Protein AF-A0A8H8MAT8-F1 (afdb_monomer)

Radius of gyration: 23.27 Å; Cα contacts (8 Å, |Δi|>4): 269; chains: 1; bounding box: 54×32×98 Å

Secondary structure (DSSP, 8-state):
----HHHHTT--HHHHHHHHHHHHHHHHHHHHHTT--HHHHHHHHHHHHHHTTTS-TTTS-TTS-----TT--HHHHHTSHHHHHHHHHHHHHHHHHHHHHTT------HHHHHHHHS-TTTTTS---HHHHTTT--TT--HHHHHHHHHHHHHHHHHHTTSGGGGTS-HHHHHHHHHHHHHHT-HHHHHHS-GGGSSSTTTTTS---GGGSHHHHTTT--GGGHHHHHHHHHHHHHHHHHS-GGGS---SS-GGGPPPP------PPP------------

Structure (mmCIF, N/CA/C/O backbone):
data_AF-A0A8H8MAT8-F1
#
_entry.id   AF-A0A8H8MAT8-F1
#
loop_
_atom_site.group_PDB
_atom_site.id
_atom_site.type_symbol
_atom_site.label_atom_id
_atom_site.label_alt_id
_atom_site.label_comp_id
_atom_site.label_asym_id
_atom_site.label_entity_id
_atom_site.label_seq_id
_atom_site.pdbx_PDB_ins_code
_atom_site.Cartn_x
_atom_site.Cartn_y
_atom_site.Cartn_z
_atom_site.occupancy
_atom_site.B_iso_or_equiv
_atom_site.auth_seq_id
_atom_site.auth_comp_id
_atom_site.auth_asym_id
_atom_site.auth_atom_id
_atom_site.pdbx_PDB_model_num
ATOM 1 N N . MET A 1 1 ? -15.505 5.845 -4.074 1.00 54.50 1 MET A N 1
ATOM 2 C CA . MET A 1 1 ? -15.725 5.678 -2.617 1.00 54.50 1 MET A CA 1
ATOM 3 C C . MET A 1 1 ? -16.891 6.547 -2.127 1.00 54.50 1 MET A C 1
ATOM 5 O O . MET A 1 1 ? -16.669 7.476 -1.370 1.00 54.50 1 MET A O 1
ATOM 9 N N . LEU A 1 2 ? -18.137 6.319 -2.560 1.00 56.03 2 LEU A N 1
ATOM 10 C CA . LEU A 1 2 ? -19.213 7.294 -2.281 1.00 56.03 2 LEU A CA 1
ATOM 11 C C . LEU A 1 2 ? -20.056 7.022 -1.020 1.00 56.03 2 LEU A C 1
ATOM 13 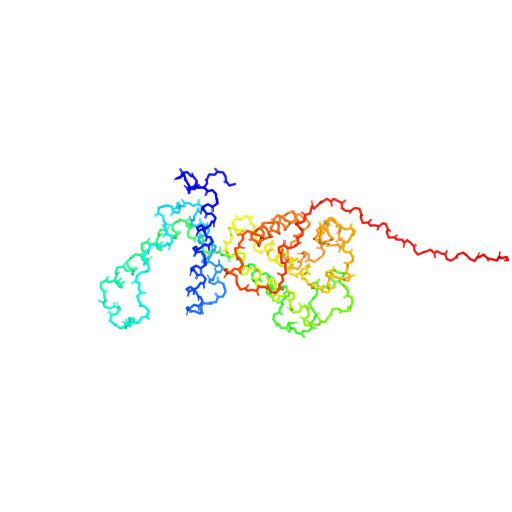O O . LEU A 1 2 ? -20.931 7.829 -0.729 1.00 56.03 2 LEU A O 1
ATOM 17 N N . LYS A 1 3 ? -19.819 5.938 -0.261 1.00 81.94 3 LYS A N 1
ATOM 18 C CA . LYS A 1 3 ? -20.567 5.625 0.980 1.00 81.94 3 LYS A CA 1
ATOM 19 C C . LYS A 1 3 ? -19.753 4.799 1.991 1.00 81.94 3 LYS A C 1
ATOM 21 O O . LYS A 1 3 ? -20.120 3.668 2.292 1.00 81.94 3 LYS A O 1
ATOM 26 N N . THR A 1 4 ? -18.630 5.316 2.489 1.00 90.88 4 THR A N 1
ATOM 27 C CA . THR A 1 4 ? -17.988 4.711 3.674 1.00 90.88 4 THR A CA 1
ATOM 28 C C . THR A 1 4 ? -18.894 4.893 4.905 1.00 90.88 4 THR A C 1
ATOM 30 O O . THR A 1 4 ? -19.687 5.841 4.936 1.00 90.88 4 THR A O 1
ATOM 33 N N . PRO A 1 5 ? -18.797 4.040 5.941 1.00 93.69 5 PRO A N 1
ATOM 34 C CA . PRO A 1 5 ? -19.532 4.238 7.196 1.00 93.69 5 PRO A CA 1
ATOM 35 C C . PRO A 1 5 ? -19.276 5.621 7.817 1.00 93.69 5 PRO A C 1
ATOM 37 O O . PRO A 1 5 ? -20.204 6.291 8.268 1.00 93.69 5 PRO A O 1
ATOM 40 N N . SER A 1 6 ? -18.031 6.102 7.748 1.00 92.69 6 SER A N 1
ATOM 41 C CA . SER A 1 6 ? -17.657 7.457 8.170 1.00 92.69 6 SER A CA 1
ATOM 42 C C . SER A 1 6 ? -18.407 8.539 7.385 1.00 92.69 6 SER A C 1
ATOM 44 O O . SER A 1 6 ? -18.937 9.470 7.995 1.00 92.69 6 SER A O 1
ATOM 46 N N . ALA A 1 7 ? -18.525 8.406 6.058 1.00 92.19 7 ALA A N 1
ATOM 47 C CA . ALA A 1 7 ? -19.292 9.338 5.230 1.00 92.19 7 ALA A CA 1
ATOM 48 C C . ALA A 1 7 ? -20.793 9.324 5.564 1.00 92.19 7 ALA A C 1
ATOM 50 O O . ALA A 1 7 ? -21.418 10.383 5.622 1.00 92.19 7 ALA A O 1
ATOM 51 N N . VAL A 1 8 ? -21.370 8.151 5.857 1.00 92.44 8 VAL A N 1
ATOM 52 C CA . VAL A 1 8 ? -22.766 8.033 6.327 1.00 92.44 8 VAL A CA 1
ATOM 53 C C . VAL A 1 8 ? -22.959 8.751 7.666 1.00 92.44 8 VAL A C 1
ATOM 55 O O . VAL A 1 8 ? -23.989 9.385 7.880 1.00 92.44 8 VAL A O 1
ATOM 58 N N . HIS A 1 9 ? -21.947 8.738 8.537 1.00 90.69 9 HIS A N 1
ATOM 59 C CA . HIS A 1 9 ? -21.942 9.500 9.792 1.00 90.69 9 HIS A CA 1
ATOM 60 C C . HIS A 1 9 ? -21.567 10.983 9.600 1.00 90.69 9 HIS A C 1
ATOM 62 O O . HIS A 1 9 ? -21.301 11.689 10.576 1.00 90.69 9 HIS A O 1
ATOM 68 N N . GLY A 1 10 ? -21.537 11.484 8.361 1.00 90.50 10 GLY A N 1
ATOM 69 C CA . GLY A 1 10 ? -21.262 12.885 8.043 1.00 90.50 10 GLY A CA 1
ATOM 70 C C . GLY A 1 10 ? -19.806 13.292 8.273 1.00 90.50 10 GLY A C 1
ATOM 71 O O . GLY A 1 10 ? -19.559 14.392 8.759 1.00 90.50 10 GLY A O 1
ATOM 72 N N . CYS A 1 11 ? -18.851 12.389 8.045 1.00 89.81 11 CYS A N 1
ATOM 73 C CA . CYS A 1 11 ? -17.429 12.721 7.929 1.00 89.81 11 CYS A CA 1
ATOM 74 C C . CYS A 1 11 ? -17.106 13.053 6.467 1.00 89.81 11 CYS A C 1
ATOM 76 O O . CYS A 1 11 ? -17.554 12.340 5.563 1.00 89.81 11 CYS A O 1
ATOM 78 N N . SER A 1 12 ? -16.349 14.120 6.219 1.00 92.00 12 SER A N 1
ATOM 79 C CA . SER A 1 12 ? -15.880 14.412 4.864 1.00 92.00 12 SER A CA 1
ATOM 80 C C . SER A 1 12 ? -14.818 13.394 4.425 1.00 92.00 12 SER A C 1
ATOM 82 O O . SER A 1 12 ? -14.159 12.756 5.247 1.00 92.00 12 SER A O 1
ATOM 84 N N . MET A 1 13 ? -14.623 13.246 3.113 1.00 87.44 13 MET A N 1
ATOM 85 C CA . MET A 1 13 ? -13.579 12.362 2.582 1.00 87.44 13 MET A CA 1
ATOM 86 C C . MET A 1 13 ? -12.182 12.782 3.061 1.00 87.44 13 MET A C 1
ATOM 88 O O . MET A 1 13 ? -11.365 11.933 3.401 1.00 87.44 13 MET A O 1
ATOM 92 N N . GLU A 1 14 ? -11.910 14.085 3.106 1.00 88.50 14 GLU A N 1
ATOM 93 C CA . GLU A 1 14 ? -10.623 14.624 3.547 1.00 88.50 14 GLU A CA 1
ATOM 94 C C . GLU A 1 14 ? -10.377 14.362 5.038 1.00 88.50 14 GLU A C 1
ATOM 96 O O . GLU A 1 14 ? -9.287 13.938 5.424 1.00 88.50 14 GLU A O 1
ATOM 101 N N . GLU A 1 15 ? -11.405 14.534 5.872 1.00 89.69 15 GLU A N 1
ATOM 102 C CA . GLU A 1 15 ? -11.343 14.210 7.299 1.00 89.69 15 GLU A CA 1
ATOM 103 C C . GLU A 1 15 ? -11.073 12.721 7.524 1.00 89.69 15 GLU A C 1
ATOM 105 O O . GLU A 1 15 ? -10.211 12.367 8.332 1.00 89.69 15 GLU A O 1
ATOM 110 N N . GLU A 1 16 ? -11.775 11.848 6.794 1.00 91.31 16 GLU A N 1
ATOM 111 C CA . GLU A 1 16 ? -11.594 10.403 6.900 1.00 91.31 16 GLU A CA 1
ATOM 112 C C . GLU A 1 16 ? -10.173 9.992 6.492 1.00 91.31 16 GLU A C 1
ATOM 114 O O . GLU A 1 16 ? -9.512 9.243 7.215 1.00 91.31 16 GLU A O 1
ATOM 119 N N . LEU A 1 17 ? -9.672 10.509 5.366 1.00 89.94 17 LEU A N 1
ATOM 120 C CA . LEU A 1 17 ? -8.311 10.239 4.898 1.00 89.94 17 LEU A CA 1
ATOM 121 C C . LEU A 1 17 ? -7.256 10.766 5.879 1.00 89.94 17 LEU A C 1
ATOM 123 O O . LEU A 1 17 ? -6.321 10.037 6.213 1.00 89.94 17 LEU A O 1
ATOM 127 N N . SER A 1 18 ? -7.431 11.984 6.400 1.00 89.19 18 SER A N 1
ATOM 128 C CA . SER A 1 18 ? -6.519 12.569 7.391 1.00 89.19 18 SER A CA 1
ATOM 129 C C . SER A 1 18 ? -6.493 11.756 8.688 1.00 89.19 18 SER A C 1
ATOM 131 O O . SER A 1 18 ? -5.426 11.506 9.254 1.00 89.19 18 SER A O 1
ATOM 133 N N . ALA A 1 19 ? -7.657 11.307 9.164 1.00 90.69 19 ALA A N 1
ATOM 134 C CA . ALA A 1 19 ? -7.755 10.467 10.351 1.00 90.69 19 ALA A CA 1
ATOM 135 C C . ALA A 1 19 ? -7.106 9.094 10.131 1.00 90.69 19 ALA A C 1
ATOM 137 O O . ALA A 1 19 ? -6.382 8.622 11.010 1.00 90.69 19 ALA A O 1
ATOM 138 N N . ARG A 1 20 ? -7.289 8.486 8.950 1.00 92.88 20 ARG A N 1
ATOM 139 C CA . ARG A 1 20 ? -6.626 7.222 8.608 1.00 92.88 20 ARG A CA 1
ATOM 140 C C . ARG A 1 20 ? -5.109 7.365 8.598 1.00 92.88 20 ARG A C 1
ATOM 142 O O . ARG A 1 20 ? -4.428 6.579 9.249 1.00 92.88 20 ARG A O 1
ATOM 149 N N . GLN A 1 21 ? -4.592 8.395 7.932 1.00 90.69 21 GLN A N 1
ATOM 150 C CA . GLN A 1 21 ? -3.158 8.680 7.885 1.00 90.69 21 GLN A CA 1
ATOM 151 C C . GLN A 1 21 ? -2.566 8.828 9.293 1.00 90.69 21 GLN A C 1
ATOM 153 O O . GLN A 1 21 ? -1.583 8.164 9.619 1.00 90.69 21 GLN A O 1
ATOM 158 N N . LYS A 1 22 ? -3.188 9.646 10.150 1.00 88.69 22 LYS A N 1
ATOM 159 C CA . LYS A 1 22 ? -2.729 9.873 11.532 1.00 88.69 22 LYS A CA 1
ATOM 160 C C . LYS A 1 22 ? -2.828 8.619 12.406 1.00 88.69 22 LYS A C 1
ATOM 162 O O . LYS A 1 22 ? -1.989 8.418 13.282 1.00 88.69 22 LYS A O 1
ATOM 167 N N . GLY A 1 23 ? -3.849 7.790 12.194 1.00 91.12 23 GLY A N 1
ATOM 168 C CA . GLY A 1 23 ? -3.994 6.513 12.891 1.00 91.12 23 GLY A CA 1
ATOM 169 C C . GLY A 1 23 ? -2.902 5.520 12.510 1.00 91.12 23 GLY A C 1
ATOM 170 O O . GLY A 1 23 ? -2.282 4.926 13.391 1.00 91.12 23 GLY A O 1
ATOM 171 N N . ILE A 1 24 ? -2.590 5.420 11.217 1.00 93.19 24 ILE A N 1
ATOM 172 C CA . ILE A 1 24 ? -1.449 4.633 10.749 1.00 93.19 24 ILE A CA 1
ATOM 173 C C . ILE A 1 24 ? -0.142 5.190 11.305 1.00 93.19 24 ILE A C 1
ATOM 175 O O . ILE A 1 24 ? 0.661 4.420 11.808 1.00 93.19 24 ILE A O 1
ATOM 179 N N . GLU A 1 25 ? 0.087 6.502 11.285 1.00 89.38 25 GLU A N 1
ATOM 180 C CA . GLU A 1 25 ? 1.332 7.082 11.801 1.00 89.38 25 GLU A CA 1
ATOM 181 C C . GLU A 1 25 ? 1.581 6.727 13.277 1.00 89.38 25 GLU A C 1
ATOM 183 O O . GLU A 1 25 ? 2.694 6.346 13.651 1.00 89.38 25 GLU A O 1
ATOM 188 N N . LEU A 1 26 ? 0.530 6.779 14.103 1.00 89.00 26 LEU A N 1
ATOM 189 C CA . LEU A 1 26 ? 0.583 6.299 15.482 1.00 89.00 26 LEU A CA 1
ATOM 190 C C . LEU A 1 26 ? 0.964 4.813 15.537 1.00 89.00 26 LEU A C 1
ATOM 192 O O . LEU A 1 26 ? 1.843 4.436 16.313 1.00 89.00 26 LEU A O 1
ATOM 196 N N . LEU A 1 27 ? 0.343 3.987 14.694 1.00 90.50 27 LEU A N 1
ATOM 197 C CA . LEU A 1 27 ? 0.615 2.554 14.609 1.00 90.50 27 LEU A CA 1
ATOM 198 C C . LEU A 1 27 ? 2.078 2.279 14.240 1.00 90.50 27 LEU A C 1
ATOM 200 O O . LEU A 1 27 ? 2.743 1.512 14.935 1.00 90.50 27 LEU A O 1
ATOM 204 N N . LEU A 1 28 ? 2.602 2.929 13.196 1.00 89.06 28 LEU A N 1
ATOM 205 C CA . LEU A 1 28 ? 3.992 2.760 12.761 1.00 89.06 28 LEU A CA 1
ATOM 206 C C . LEU A 1 28 ? 4.970 3.212 13.862 1.00 89.06 28 LEU A C 1
ATOM 208 O O . LEU A 1 28 ? 5.988 2.558 14.087 1.00 89.06 28 LEU A O 1
ATOM 212 N N . ARG A 1 29 ? 4.652 4.290 14.594 1.00 88.56 29 ARG A N 1
ATOM 213 C CA . ARG A 1 29 ? 5.467 4.776 15.720 1.00 88.56 29 ARG A CA 1
ATOM 214 C C . ARG A 1 29 ? 5.539 3.754 16.855 1.00 88.56 29 ARG A C 1
ATOM 216 O O . ARG A 1 29 ? 6.635 3.454 17.326 1.00 88.56 29 ARG A O 1
ATOM 223 N N . VAL A 1 30 ? 4.395 3.204 17.265 1.00 88.62 30 VAL A N 1
ATOM 224 C CA . VAL A 1 30 ? 4.322 2.173 18.315 1.00 88.62 30 VAL A CA 1
ATOM 225 C C . VAL A 1 30 ? 5.031 0.895 17.863 1.00 88.62 30 VAL A C 1
ATOM 227 O O . VAL A 1 30 ? 5.861 0.361 18.594 1.00 88.62 30 VAL A O 1
ATOM 230 N N . ALA A 1 31 ? 4.780 0.437 16.636 1.00 89.12 31 ALA A N 1
ATOM 231 C CA . ALA A 1 31 ? 5.442 -0.738 16.075 1.00 89.12 31 ALA A CA 1
ATOM 232 C C . ALA A 1 31 ? 6.972 -0.569 16.007 1.00 89.12 31 ALA A C 1
ATOM 234 O O . ALA A 1 31 ? 7.708 -1.514 16.297 1.00 89.12 31 ALA A O 1
ATOM 235 N N . GLY A 1 32 ? 7.459 0.639 15.699 1.00 88.88 32 GLY A N 1
ATOM 236 C CA . GLY A 1 32 ? 8.881 0.982 15.742 1.00 88.88 32 GLY A CA 1
ATOM 237 C C . GLY A 1 32 ? 9.475 0.936 17.154 1.00 88.88 32 GLY A C 1
ATOM 238 O O . GLY A 1 32 ? 10.549 0.366 17.344 1.00 88.88 32 GLY A O 1
ATOM 239 N N . GLN A 1 33 ? 8.764 1.459 18.160 1.00 90.19 33 GLN A N 1
ATOM 240 C CA . GLN A 1 33 ? 9.177 1.370 19.571 1.00 90.19 33 GLN A CA 1
ATOM 241 C C . GLN A 1 33 ? 9.249 -0.081 20.062 1.00 90.19 33 GLN A C 1
ATOM 243 O O . GLN A 1 33 ? 10.176 -0.446 20.784 1.00 90.19 33 GLN A O 1
ATOM 248 N N . LEU A 1 34 ? 8.308 -0.914 19.615 1.00 92.00 34 LEU A N 1
ATOM 249 C CA . LEU A 1 34 ? 8.264 -2.349 19.898 1.00 92.00 34 LEU A CA 1
ATOM 250 C C . LEU A 1 34 ? 9.223 -3.176 19.025 1.00 92.00 34 LEU A C 1
ATOM 252 O O . LEU A 1 34 ? 9.339 -4.381 19.232 1.00 92.00 34 LEU A O 1
ATOM 256 N N . ARG A 1 35 ? 9.921 -2.545 18.068 1.00 93.50 35 ARG A N 1
ATOM 257 C CA . ARG A 1 35 ? 10.853 -3.189 17.124 1.00 93.50 35 ARG A CA 1
ATOM 258 C C . ARG A 1 35 ? 10.224 -4.360 16.365 1.00 93.50 35 ARG A C 1
ATOM 260 O O . ARG A 1 35 ? 10.851 -5.403 16.180 1.00 93.50 35 ARG A O 1
ATOM 267 N N . LEU A 1 36 ? 8.976 -4.190 15.938 1.00 94.62 36 LEU A N 1
ATOM 268 C CA . LEU A 1 36 ? 8.283 -5.208 15.158 1.00 94.62 36 LEU A CA 1
ATOM 269 C C . LEU A 1 36 ? 8.918 -5.366 13.759 1.00 94.62 36 LEU A C 1
ATOM 271 O O . LEU A 1 36 ? 9.589 -4.457 13.266 1.00 94.62 36 LEU A O 1
ATOM 275 N N . PRO A 1 37 ? 8.729 -6.517 13.097 1.00 95.31 37 PRO A N 1
ATOM 276 C CA . PRO A 1 37 ? 9.149 -6.713 11.709 1.00 95.31 37 PRO A CA 1
ATOM 277 C C . PRO A 1 37 ? 8.186 -6.046 10.709 1.00 95.31 37 PRO A C 1
ATOM 279 O O . PRO A 1 37 ? 7.001 -5.893 10.991 1.00 95.31 37 PRO A O 1
ATOM 282 N N . VAL A 1 38 ? 8.665 -5.690 9.507 1.00 93.62 38 VAL A N 1
ATOM 283 C CA . VAL A 1 38 ? 7.904 -4.935 8.476 1.00 93.62 38 VAL A CA 1
ATOM 284 C C . VAL A 1 38 ? 6.574 -5.592 8.088 1.00 93.62 38 VAL A C 1
ATOM 286 O O . VAL A 1 38 ? 5.586 -4.894 7.868 1.00 93.62 38 VAL A O 1
ATOM 289 N N . ASN A 1 39 ? 6.503 -6.924 8.044 1.00 94.81 39 ASN A N 1
ATOM 290 C CA . ASN A 1 39 ? 5.252 -7.641 7.778 1.00 94.81 39 ASN A CA 1
ATOM 291 C C . ASN A 1 39 ? 4.157 -7.323 8.814 1.00 94.81 39 ASN A C 1
ATOM 293 O O . ASN A 1 39 ? 2.992 -7.238 8.437 1.00 94.81 39 ASN A O 1
ATOM 297 N N . ALA A 1 40 ? 4.514 -7.067 10.076 1.00 95.88 40 ALA A N 1
ATOM 298 C CA . ALA A 1 40 ? 3.562 -6.637 11.095 1.00 95.88 40 ALA A CA 1
ATOM 299 C C . ALA A 1 40 ? 3.020 -5.224 10.817 1.00 95.88 40 ALA A C 1
ATOM 301 O O . ALA A 1 40 ? 1.826 -4.995 10.986 1.00 95.88 40 ALA A O 1
ATOM 302 N N . PHE A 1 41 ? 3.856 -4.297 10.325 1.00 96.19 41 PHE A N 1
ATOM 303 C CA . PHE A 1 41 ? 3.414 -2.949 9.925 1.00 96.19 41 PHE A CA 1
ATOM 304 C C . PHE A 1 41 ? 2.408 -3.035 8.775 1.00 96.19 41 PHE A C 1
ATOM 306 O O . PHE A 1 41 ? 1.360 -2.395 8.819 1.00 96.19 41 PHE A O 1
ATOM 313 N N . VAL A 1 42 ? 2.715 -3.853 7.764 1.00 96.62 42 VAL A N 1
ATOM 314 C CA . VAL A 1 42 ? 1.848 -4.063 6.596 1.00 96.62 42 VAL A CA 1
ATOM 315 C C . VAL A 1 42 ? 0.516 -4.685 7.006 1.00 96.62 42 VAL A C 1
ATOM 317 O O . VAL A 1 42 ? -0.535 -4.188 6.597 1.00 96.62 42 VAL A O 1
ATOM 320 N N . ALA A 1 43 ? 0.548 -5.738 7.828 1.00 96.88 43 ALA A N 1
ATOM 321 C CA . ALA A 1 43 ? -0.657 -6.412 8.294 1.00 96.88 43 ALA A CA 1
ATOM 322 C C . ALA A 1 43 ? -1.542 -5.454 9.096 1.00 96.88 43 ALA A C 1
ATOM 324 O O . ALA A 1 43 ? -2.713 -5.264 8.775 1.00 96.88 43 ALA A O 1
ATOM 325 N N . ALA A 1 44 ? -0.954 -4.767 10.074 1.00 96.50 44 ALA A N 1
ATOM 326 C CA . ALA A 1 44 ? -1.670 -3.841 10.933 1.00 96.50 44 ALA A CA 1
ATOM 327 C C . ALA A 1 44 ? -2.255 -2.648 10.155 1.00 96.50 44 ALA A C 1
ATOM 329 O O . ALA A 1 44 ? -3.409 -2.280 10.376 1.00 96.50 44 ALA A O 1
ATOM 330 N N . ALA A 1 45 ? -1.515 -2.091 9.190 1.00 97.19 45 ALA A N 1
ATOM 331 C CA . ALA A 1 45 ? -2.032 -1.039 8.319 1.00 97.19 45 ALA A CA 1
ATOM 332 C C . ALA A 1 45 ? -3.177 -1.531 7.421 1.00 97.19 45 ALA A C 1
ATOM 334 O O . ALA A 1 45 ? -4.190 -0.848 7.267 1.00 97.19 45 ALA A O 1
ATOM 335 N N . SER A 1 46 ? -3.052 -2.739 6.870 1.00 96.94 46 SER A N 1
ATOM 336 C CA . SER A 1 46 ? -4.097 -3.356 6.048 1.00 96.94 46 SER A CA 1
ATOM 337 C C . SER A 1 46 ? -5.368 -3.606 6.858 1.00 96.94 46 SER A C 1
ATOM 339 O O . SER A 1 46 ? -6.459 -3.250 6.416 1.00 96.94 46 SER A O 1
ATOM 341 N N . TYR A 1 47 ? -5.241 -4.147 8.071 1.00 97.56 47 TYR A N 1
ATOM 342 C CA . TYR A 1 47 ? -6.365 -4.347 8.986 1.00 97.56 47 TYR A CA 1
ATOM 343 C C . TYR A 1 47 ? -7.032 -3.034 9.356 1.00 97.56 47 TYR A C 1
ATOM 345 O O . TYR A 1 47 ? -8.253 -2.937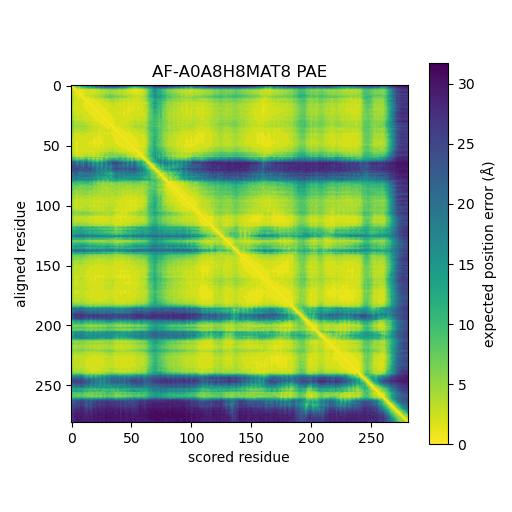 9.292 1.00 97.56 47 TYR A O 1
ATOM 353 N N . PHE A 1 48 ? -6.244 -2.010 9.674 1.00 96.81 48 PHE A N 1
ATOM 354 C CA . PHE A 1 48 ? -6.751 -0.686 10.005 1.00 96.81 48 PHE A CA 1
ATOM 355 C C . PHE A 1 48 ? -7.568 -0.095 8.846 1.00 96.81 48 PHE A C 1
ATOM 357 O O . PHE A 1 48 ? -8.701 0.353 9.038 1.00 96.81 48 PHE A O 1
ATOM 364 N N . HIS A 1 49 ? -7.051 -0.154 7.613 1.00 96.69 49 HIS A N 1
ATOM 365 C CA . HIS A 1 49 ? -7.790 0.348 6.453 1.00 96.69 49 HIS A CA 1
ATOM 366 C C . HIS A 1 49 ? -9.066 -0.452 6.180 1.00 96.69 49 HIS A C 1
ATOM 368 O O . HIS A 1 49 ? -10.106 0.158 5.908 1.00 96.69 49 HIS A O 1
ATOM 374 N N . ARG A 1 50 ? -9.008 -1.785 6.294 1.00 96.25 50 ARG A N 1
ATOM 375 C CA . ARG A 1 50 ? -10.156 -2.693 6.119 1.00 96.25 50 ARG A CA 1
ATOM 376 C C . ARG A 1 50 ? -11.215 -2.496 7.204 1.00 96.25 50 ARG A C 1
ATOM 378 O O . ARG A 1 50 ? -12.404 -2.492 6.895 1.00 96.25 50 ARG A O 1
ATOM 385 N N . PHE A 1 51 ? -10.806 -2.265 8.447 1.00 96.19 51 PHE A N 1
ATOM 386 C CA . PHE A 1 51 ? -11.699 -2.022 9.577 1.00 96.19 51 PHE A CA 1
ATOM 387 C C . PHE A 1 51 ? -12.600 -0.808 9.326 1.00 96.19 51 PHE A C 1
ATOM 389 O O . PHE A 1 51 ? -13.824 -0.903 9.440 1.00 96.19 51 PHE A O 1
ATOM 396 N N . TYR A 1 52 ? -12.023 0.309 8.878 1.00 95.31 52 TYR A N 1
ATOM 397 C CA . TYR A 1 52 ? -12.790 1.522 8.574 1.00 95.31 52 TYR A CA 1
ATOM 398 C C . TYR A 1 52 ? -13.575 1.460 7.255 1.00 95.31 52 TYR A C 1
ATOM 400 O O . TYR A 1 52 ? -14.258 2.415 6.892 1.00 95.31 52 TYR A O 1
ATOM 408 N N . MET A 1 53 ? -13.523 0.343 6.521 1.00 93.94 53 MET A N 1
ATOM 409 C CA . MET A 1 53 ? -14.504 0.080 5.460 1.00 93.94 53 MET A CA 1
ATOM 410 C C . MET A 1 53 ? -15.847 -0.403 6.009 1.00 93.94 53 MET A C 1
ATOM 412 O O . MET A 1 53 ? -16.842 -0.351 5.287 1.00 93.94 53 MET A O 1
ATOM 416 N N . ARG A 1 54 ? -15.892 -0.856 7.268 1.00 93.88 54 ARG A N 1
ATOM 417 C CA . ARG A 1 54 ? -17.107 -1.366 7.924 1.00 93.88 54 ARG A CA 1
ATOM 418 C C . ARG A 1 54 ? -17.507 -0.590 9.172 1.00 93.88 54 ARG A C 1
ATOM 420 O O . ARG A 1 54 ? -18.678 -0.599 9.524 1.00 93.88 54 ARG A O 1
ATOM 427 N N . ASN A 1 55 ? -16.571 0.146 9.760 1.00 93.12 55 ASN A N 1
ATOM 428 C CA . ASN A 1 55 ? -16.794 0.957 10.948 1.00 93.12 55 ASN A CA 1
ATOM 429 C C . ASN A 1 55 ? -16.520 2.435 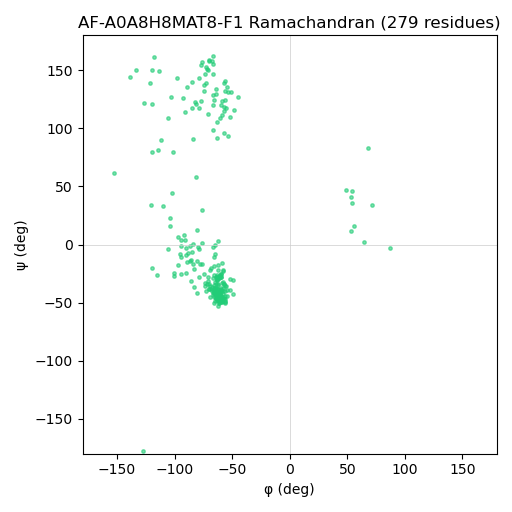10.677 1.00 93.12 55 ASN A C 1
ATOM 431 O O . ASN A 1 55 ? -15.690 2.789 9.838 1.00 93.12 55 ASN A O 1
ATOM 435 N N . SER A 1 56 ? -17.219 3.308 11.396 1.00 92.25 56 SER A N 1
ATOM 436 C CA . SER A 1 56 ? -17.017 4.752 11.309 1.00 92.25 56 SER A CA 1
ATOM 437 C C . SER A 1 56 ? -15.885 5.204 12.230 1.00 92.25 56 SER A C 1
ATOM 439 O O . SER A 1 56 ? -15.802 4.777 13.382 1.00 92.25 56 SER A O 1
ATOM 441 N N . ILE A 1 57 ? -15.055 6.139 11.761 1.00 89.31 57 ILE A N 1
ATOM 442 C CA . ILE A 1 57 ? -14.020 6.792 12.588 1.00 89.31 57 ILE A CA 1
ATOM 443 C C . ILE A 1 57 ? -14.632 7.549 13.775 1.00 89.31 57 ILE A C 1
ATOM 445 O O . ILE A 1 57 ? -13.977 7.715 14.805 1.00 89.31 57 ILE A O 1
ATOM 449 N N . LYS A 1 58 ? -15.890 7.998 13.655 1.00 85.88 58 LYS A N 1
ATOM 450 C CA . LYS A 1 58 ? -16.588 8.688 14.749 1.00 85.88 58 LYS A CA 1
ATOM 451 C C . LYS A 1 58 ? -16.915 7.750 15.909 1.00 85.88 58 LYS A C 1
ATOM 453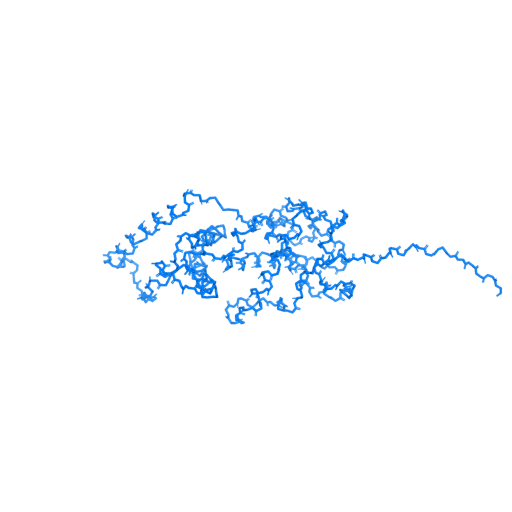 O O . LYS A 1 58 ? -16.823 8.174 17.056 1.00 85.88 58 LYS A O 1
ATOM 458 N N . ASP A 1 59 ? -17.244 6.499 15.607 1.00 84.38 59 ASP A N 1
ATOM 459 C CA . ASP A 1 59 ? -17.598 5.502 16.621 1.00 84.38 59 ASP A CA 1
ATOM 460 C C . ASP A 1 59 ? -16.332 4.866 17.211 1.00 84.38 59 ASP A C 1
ATOM 462 O O . ASP A 1 59 ? -16.242 4.634 18.414 1.00 84.38 59 ASP A O 1
ATOM 466 N N . TYR A 1 60 ? -15.321 4.657 16.362 1.00 81.00 60 TYR A N 1
ATOM 467 C CA . TYR A 1 60 ? -14.051 4.024 16.709 1.00 81.00 60 TYR A CA 1
ATOM 468 C C . TYR A 1 60 ? -12.892 4.985 16.463 1.00 81.00 60 TYR A C 1
ATOM 470 O O . TYR A 1 60 ? -12.202 4.917 15.444 1.00 81.00 60 TYR A O 1
ATOM 478 N N . ASN A 1 61 ? -12.667 5.909 17.394 1.00 77.75 61 ASN A N 1
ATOM 479 C CA . ASN A 1 61 ? -11.598 6.891 17.261 1.00 77.75 61 ASN A CA 1
ATOM 480 C C . ASN A 1 61 ? -10.243 6.299 17.686 1.00 77.75 61 ASN A C 1
ATOM 482 O O . ASN A 1 61 ? -10.047 5.945 18.845 1.00 77.75 61 ASN A O 1
ATOM 486 N N . TYR A 1 62 ? -9.271 6.289 16.773 1.00 69.56 62 TYR A N 1
ATOM 487 C CA . TYR A 1 62 ? -7.899 5.832 17.036 1.00 69.56 62 TYR A CA 1
ATOM 488 C C . TYR A 1 62 ? -7.173 6.611 18.157 1.00 69.56 62 TYR A C 1
ATOM 490 O O . TYR A 1 62 ? -6.139 6.165 18.647 1.00 69.56 62 TYR A O 1
ATOM 498 N N . ARG A 1 63 ? -7.679 7.788 18.560 1.00 67.75 63 ARG A N 1
ATOM 499 C CA . ARG A 1 63 ? -7.079 8.673 19.577 1.00 67.75 63 ARG A CA 1
ATOM 500 C C . ARG A 1 63 ? -7.567 8.445 21.006 1.00 67.75 63 ARG A C 1
ATOM 502 O O . ARG A 1 63 ? -7.266 9.275 21.865 1.00 67.75 63 ARG A O 1
ATOM 509 N N . THR A 1 64 ? -8.338 7.404 21.307 1.00 54.72 64 THR A N 1
ATOM 510 C CA . THR A 1 64 ? -8.895 7.260 22.661 1.00 54.72 64 THR A CA 1
ATOM 511 C C . THR A 1 64 ? -7.811 6.994 23.722 1.00 54.72 64 THR A C 1
ATOM 513 O O . THR A 1 64 ? -7.406 5.861 23.945 1.00 54.72 64 THR A O 1
ATOM 516 N N . ASN A 1 65 ? -7.433 8.089 24.400 1.00 49.78 65 ASN A N 1
ATOM 517 C CA . ASN A 1 65 ? -6.725 8.289 25.676 1.00 49.78 65 ASN A CA 1
ATOM 518 C C . ASN A 1 65 ? -5.242 7.882 25.778 1.00 49.78 65 ASN A C 1
ATOM 520 O O . ASN A 1 65 ? -4.898 6.878 26.391 1.00 49.78 65 ASN A O 1
ATOM 524 N N . GLY A 1 66 ? -4.351 8.770 25.323 1.00 45.62 66 GLY A N 1
ATOM 525 C CA . GLY A 1 66 ? -2.931 8.772 25.692 1.00 45.62 66 GLY A CA 1
ATOM 526 C C . GLY A 1 66 ? -2.614 9.834 26.749 1.00 45.62 66 GLY A C 1
ATOM 527 O O . GLY A 1 66 ? -2.105 10.893 26.406 1.00 45.62 66 GLY A O 1
ATOM 528 N N . ASN A 1 67 ? -2.907 9.560 28.023 1.00 45.25 67 ASN A N 1
ATOM 529 C CA . ASN A 1 67 ? -2.395 10.340 29.166 1.00 45.25 67 ASN A CA 1
ATOM 530 C C . ASN A 1 67 ? -1.373 9.525 29.984 1.00 45.25 67 ASN A C 1
ATOM 532 O O . ASN A 1 67 ? -1.281 9.676 31.200 1.00 45.25 67 ASN A O 1
ATOM 536 N N . LEU A 1 68 ? -0.598 8.653 29.335 1.00 49.31 68 LEU A N 1
ATOM 537 C CA . LEU A 1 68 ? 0.501 7.951 29.996 1.00 49.31 68 LEU A CA 1
ATOM 538 C C . LEU A 1 68 ? 1.755 8.827 29.981 1.00 49.31 68 LEU A C 1
ATOM 540 O O . LEU A 1 68 ? 2.266 9.200 28.924 1.00 49.31 68 LEU A O 1
ATOM 544 N N . LYS A 1 69 ? 2.228 9.184 31.180 1.00 50.84 69 LYS A N 1
ATOM 545 C CA . LYS A 1 69 ? 3.496 9.894 31.367 1.00 50.84 69 LYS A CA 1
ATOM 546 C C . LYS A 1 69 ? 4.665 8.929 31.110 1.00 50.84 69 LYS A C 1
ATOM 548 O O . LYS A 1 69 ? 4.603 7.795 31.584 1.00 50.84 69 LYS A O 1
ATOM 553 N N . PRO A 1 70 ? 5.732 9.381 30.430 1.00 48.31 70 PRO A N 1
ATOM 554 C CA . PRO A 1 70 ? 6.818 8.519 29.952 1.00 48.31 70 PRO A CA 1
ATOM 555 C C . PRO A 1 70 ? 7.700 7.849 31.030 1.00 48.31 70 PRO A C 1
ATOM 557 O O . PRO A 1 70 ? 8.535 7.038 30.659 1.00 48.31 70 PRO A O 1
ATOM 560 N N . ASP A 1 71 ? 7.491 8.098 32.330 1.00 52.31 71 ASP A N 1
ATOM 561 C CA . ASP A 1 71 ? 8.358 7.606 33.424 1.00 52.31 71 ASP A CA 1
ATOM 562 C C . ASP A 1 71 ? 7.629 6.720 34.459 1.00 52.31 71 ASP A C 1
ATOM 564 O O . ASP A 1 71 ? 7.915 6.775 35.656 1.00 52.31 71 ASP A O 1
ATOM 568 N N . THR A 1 72 ? 6.641 5.921 34.044 1.00 57.38 72 THR A N 1
ATOM 569 C CA . THR A 1 72 ? 5.898 5.074 34.999 1.00 57.38 72 THR A CA 1
ATOM 570 C C . THR A 1 72 ? 6.515 3.679 35.111 1.00 57.38 72 THR A C 1
ATOM 572 O O . THR A 1 72 ? 6.690 2.994 34.108 1.00 57.38 72 THR A O 1
ATOM 575 N N . ASP A 1 73 ? 6.827 3.257 36.338 1.00 60.62 73 ASP A N 1
ATOM 576 C CA . ASP A 1 73 ? 7.401 1.942 36.650 1.00 60.62 73 ASP A CA 1
ATOM 577 C C . ASP A 1 73 ? 6.482 0.789 36.183 1.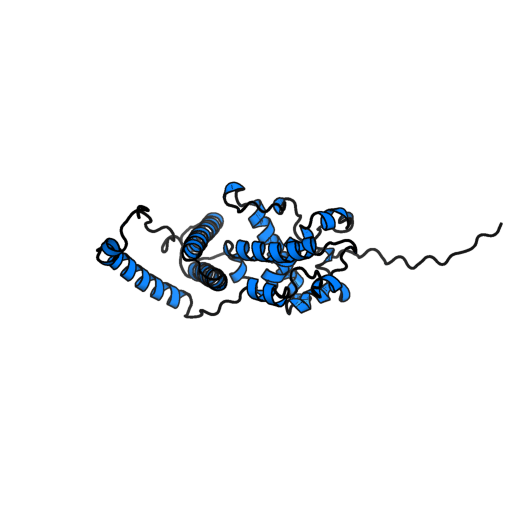00 60.62 73 ASP A C 1
ATOM 579 O O . ASP A 1 73 ? 5.310 0.712 36.567 1.00 60.62 73 ASP A O 1
ATOM 583 N N . LEU A 1 74 ? 7.021 -0.111 35.351 1.00 62.66 74 LEU A N 1
ATOM 584 C CA . LEU A 1 74 ? 6.304 -1.213 34.690 1.00 62.66 74 LEU A CA 1
ATOM 585 C C . LEU A 1 74 ? 5.649 -2.178 35.688 1.00 62.66 74 LEU A C 1
ATOM 587 O O . LEU A 1 74 ? 4.502 -2.572 35.489 1.00 62.66 74 LEU A O 1
ATOM 591 N N . GLN A 1 75 ? 6.326 -2.505 36.793 1.00 62.50 75 GLN A N 1
ATOM 592 C CA . GLN A 1 75 ? 5.803 -3.456 37.788 1.00 62.50 75 GLN A CA 1
ATOM 593 C C . GLN A 1 75 ? 4.625 -2.880 38.588 1.00 62.50 75 GLN A C 1
ATOM 595 O O . GLN A 1 75 ? 3.710 -3.599 39.004 1.00 62.50 75 GLN A O 1
ATOM 600 N N . VAL A 1 76 ? 4.628 -1.560 38.791 1.00 65.94 76 VAL A N 1
ATOM 601 C CA . VAL A 1 76 ? 3.512 -0.834 39.411 1.00 65.94 76 VAL A CA 1
ATOM 602 C C . VAL A 1 76 ? 2.345 -0.729 38.429 1.00 65.94 76 VAL A C 1
ATOM 604 O O . VAL A 1 76 ? 1.183 -0.840 38.833 1.00 65.94 76 VAL A O 1
ATOM 607 N N . LEU A 1 77 ? 2.645 -0.569 37.136 1.00 65.62 77 LEU A N 1
ATOM 608 C CA . LEU A 1 77 ? 1.642 -0.500 36.083 1.00 65.62 77 LEU A CA 1
ATOM 609 C C . LEU A 1 77 ? 0.892 -1.825 35.922 1.00 65.62 77 LEU A C 1
ATOM 611 O O . LEU A 1 77 ? -0.333 -1.795 35.883 1.00 65.62 77 LEU A O 1
ATOM 615 N N . GLU A 1 78 ? 1.579 -2.969 35.903 1.00 68.44 78 GLU A N 1
ATOM 616 C CA . GLU A 1 78 ? 0.972 -4.300 35.699 1.00 68.44 78 GLU A CA 1
ATOM 617 C C . GLU A 1 78 ? -0.142 -4.625 36.711 1.00 68.44 78 GLU A C 1
ATOM 619 O O . GLU A 1 78 ? -1.170 -5.219 36.370 1.00 68.44 78 GLU A O 1
ATOM 624 N N . ASN A 1 79 ? 0.010 -4.172 37.957 1.00 72.25 79 ASN A N 1
ATOM 625 C CA . ASN A 1 79 ? -0.984 -4.371 39.016 1.00 72.25 79 ASN A CA 1
ATOM 626 C C . ASN A 1 79 ? -2.025 -3.243 39.104 1.00 72.25 79 ASN A C 1
ATOM 628 O O . ASN A 1 79 ? -2.956 -3.306 39.917 1.00 72.25 79 ASN A O 1
ATOM 632 N N . SER A 1 80 ? -1.888 -2.202 38.284 1.00 80.88 80 SER A N 1
ATOM 633 C CA . SER A 1 80 ? -2.770 -1.042 38.314 1.00 80.88 80 SER A CA 1
ATOM 634 C C . SER A 1 80 ? -4.159 -1.356 37.745 1.00 80.88 80 SER A C 1
ATOM 636 O O . SER A 1 80 ? -4.350 -2.207 36.874 1.00 80.88 80 SER A O 1
ATOM 638 N N . LYS A 1 81 ? -5.164 -0.606 38.215 1.00 82.81 81 LYS A N 1
ATOM 639 C CA . LYS A 1 81 ? -6.511 -0.623 37.618 1.00 82.81 81 LYS A CA 1
ATOM 640 C C . LYS A 1 81 ? -6.492 -0.169 36.157 1.00 82.81 81 LYS A C 1
ATOM 642 O O . LYS A 1 81 ? -7.345 -0.586 35.383 1.00 82.81 81 LYS A O 1
ATOM 647 N N . GLU A 1 82 ? -5.538 0.687 35.802 1.00 78.25 82 GLU A N 1
ATOM 648 C CA . GLU A 1 82 ? -5.375 1.198 34.447 1.00 78.25 82 GLU A CA 1
ATOM 649 C C . GLU A 1 82 ? -4.894 0.103 33.492 1.00 78.25 82 GLU A C 1
ATOM 651 O O . GLU A 1 82 ? -5.498 -0.070 32.439 1.00 78.25 82 GLU A O 1
ATOM 656 N N . HIS A 1 83 ? -3.904 -0.700 33.889 1.00 81.06 83 HIS A N 1
ATOM 657 C CA . HIS A 1 83 ? -3.471 -1.857 33.106 1.00 81.06 83 HIS A CA 1
ATOM 658 C C . HIS A 1 83 ? -4.615 -2.846 32.886 1.00 81.06 83 HIS A C 1
ATOM 660 O O . HIS A 1 83 ? -4.909 -3.171 31.743 1.00 81.06 83 HIS A O 1
ATOM 666 N N . LYS A 1 84 ? -5.345 -3.235 33.944 1.00 83.31 84 LYS A N 1
ATOM 667 C CA . LYS A 1 84 ? -6.514 -4.128 33.803 1.00 83.31 84 LYS A CA 1
ATOM 668 C C . LYS A 1 84 ? -7.553 -3.575 32.828 1.00 83.31 84 LYS A C 1
ATOM 670 O O . LYS A 1 84 ? -7.986 -4.290 31.932 1.00 83.31 84 LYS A O 1
ATOM 675 N N . LYS A 1 85 ? -7.890 -2.289 32.961 1.00 83.88 85 LYS A N 1
ATOM 676 C CA . LYS A 1 85 ? -8.818 -1.599 32.059 1.00 83.88 85 LYS A CA 1
ATOM 677 C C . LYS A 1 85 ? -8.338 -1.643 30.606 1.00 83.88 85 LYS A C 1
ATOM 679 O O . LYS A 1 85 ? -9.138 -1.883 29.709 1.00 83.88 85 LYS A O 1
ATOM 684 N N . TRP A 1 86 ? -7.059 -1.370 30.356 1.00 82.19 86 TRP A N 1
ATOM 685 C CA . TRP A 1 86 ? -6.518 -1.384 28.998 1.00 82.19 86 TRP A CA 1
ATOM 686 C C . TRP A 1 86 ? -6.441 -2.791 28.418 1.00 82.19 86 TRP A C 1
ATOM 688 O O . TRP A 1 86 ? -6.790 -2.958 27.255 1.00 82.19 86 TRP A O 1
ATOM 698 N N . THR A 1 87 ? -6.090 -3.795 29.219 1.00 85.06 87 THR A N 1
ATOM 699 C CA . THR A 1 87 ? -6.133 -5.205 28.815 1.00 85.06 87 THR A CA 1
ATOM 700 C C . THR A 1 87 ? -7.547 -5.624 28.416 1.00 85.06 87 THR A C 1
ATOM 702 O O . THR A 1 87 ? -7.733 -6.180 27.340 1.00 85.06 87 THR A O 1
ATOM 705 N N . GLU A 1 88 ? -8.557 -5.299 29.226 1.00 85.88 88 GLU A N 1
ATOM 706 C CA . GLU A 1 88 ? -9.965 -5.570 28.901 1.00 85.88 88 GLU A CA 1
ATOM 707 C C . GLU A 1 88 ? -10.404 -4.840 27.623 1.00 85.88 88 GLU A C 1
ATOM 709 O O . GLU A 1 88 ? -11.011 -5.446 26.742 1.00 85.88 88 GLU A O 1
ATOM 714 N N . ASN A 1 89 ? -10.043 -3.561 27.475 1.00 83.06 89 ASN A N 1
ATOM 715 C CA . ASN A 1 89 ? -10.354 -2.795 26.268 1.00 83.06 89 ASN A CA 1
ATOM 716 C C . ASN A 1 89 ? -9.703 -3.399 25.018 1.00 83.06 89 ASN A C 1
ATOM 718 O O . ASN A 1 89 ? -10.355 -3.472 23.981 1.00 83.06 89 ASN A O 1
ATOM 722 N N . ILE A 1 90 ? -8.434 -3.816 25.099 1.00 86.31 90 ILE A N 1
ATOM 723 C CA . ILE A 1 90 ? -7.724 -4.440 23.976 1.00 86.31 90 ILE A CA 1
ATOM 724 C C . ILE A 1 90 ? -8.456 -5.706 23.532 1.00 86.31 90 ILE A C 1
ATOM 726 O O . ILE A 1 90 ? -8.670 -5.859 22.337 1.00 86.31 90 ILE A O 1
ATOM 730 N N . LEU A 1 91 ? -8.904 -6.552 24.465 1.00 88.38 91 LEU A N 1
ATOM 731 C CA . LEU A 1 91 ? -9.642 -7.778 24.138 1.00 88.38 91 LEU A CA 1
ATOM 732 C C . LEU A 1 91 ? -10.985 -7.485 23.450 1.00 88.38 91 LEU A C 1
ATOM 734 O O . LEU A 1 91 ? -11.317 -8.116 22.451 1.00 88.38 91 LEU A O 1
ATOM 738 N N . VAL A 1 92 ? -11.733 -6.485 23.929 1.00 86.75 92 VAL A N 1
ATOM 739 C CA . VAL A 1 92 ? -13.000 -6.071 23.292 1.00 86.75 92 VAL A CA 1
ATOM 740 C C . VAL A 1 92 ? -12.763 -5.511 21.883 1.00 86.75 92 VAL A C 1
ATOM 742 O O . VAL A 1 92 ? -13.513 -5.809 20.948 1.00 86.75 92 VAL A O 1
ATOM 745 N N . TYR A 1 93 ? -11.717 -4.701 21.706 1.00 88.31 93 TYR A N 1
ATOM 746 C CA . TYR A 1 93 ? -11.361 -4.176 20.387 1.00 88.31 93 TYR A CA 1
ATOM 747 C C . TYR A 1 93 ? -10.815 -5.258 19.457 1.00 88.31 93 TYR A C 1
ATOM 749 O O . TYR A 1 93 ? -11.075 -5.184 18.260 1.00 88.31 93 TYR A O 1
ATOM 757 N N . GLU A 1 94 ? -10.096 -6.252 19.979 1.00 93.06 94 GLU A N 1
ATOM 758 C CA . GLU A 1 94 ? -9.622 -7.406 19.217 1.00 93.06 94 GLU A CA 1
ATOM 759 C C . GLU A 1 94 ? -10.801 -8.202 18.653 1.00 93.06 94 GLU A C 1
ATOM 761 O O . GLU A 1 94 ? -10.848 -8.414 17.443 1.00 93.06 94 GLU A O 1
ATOM 766 N N . GLU A 1 95 ? -11.792 -8.552 19.478 1.00 92.38 95 GLU A N 1
ATOM 767 C CA . GLU A 1 95 ? -13.013 -9.237 19.025 1.00 92.38 95 GLU A CA 1
ATOM 768 C C . GLU A 1 95 ? -13.728 -8.430 17.930 1.00 92.38 95 GLU A C 1
ATOM 770 O O . GLU A 1 95 ? -13.976 -8.928 16.830 1.00 92.38 95 GLU A O 1
ATOM 775 N N . THR A 1 96 ? -13.944 -7.133 18.177 1.00 92.25 96 THR A N 1
ATOM 776 C CA . THR A 1 96 ? -14.589 -6.230 17.208 1.00 92.25 96 THR A CA 1
ATOM 777 C C . THR A 1 96 ? -13.800 -6.132 15.896 1.00 92.25 96 THR A C 1
ATOM 779 O O . THR A 1 96 ? -14.385 -6.074 14.808 1.00 92.25 96 THR A O 1
ATOM 782 N N . LEU A 1 97 ? -12.467 -6.086 15.976 1.00 94.19 97 LEU A N 1
ATOM 783 C CA . LEU A 1 97 ? -11.579 -6.026 14.818 1.00 94.19 97 LEU A CA 1
ATOM 784 C C . LEU A 1 97 ? -11.665 -7.319 14.006 1.00 94.19 97 LEU A C 1
ATOM 786 O O . LEU A 1 97 ? -11.864 -7.249 12.795 1.00 94.19 97 LEU A O 1
ATOM 790 N N . LEU A 1 98 ? -11.543 -8.478 14.653 1.00 96.56 98 LEU A N 1
ATOM 791 C CA . LEU A 1 98 ? -11.585 -9.784 13.994 1.00 96.56 98 LEU A CA 1
ATOM 792 C C . LEU A 1 98 ? -12.919 -10.010 13.273 1.00 96.56 98 LEU A C 1
ATOM 794 O O . LEU A 1 98 ? -12.920 -10.374 12.091 1.00 96.56 98 LEU A O 1
ATOM 798 N N . ASP A 1 99 ? -14.034 -9.683 13.926 1.00 95.62 99 ASP A N 1
ATOM 799 C CA . ASP A 1 99 ? -15.370 -9.745 13.326 1.00 95.62 99 ASP A CA 1
ATOM 800 C C . ASP A 1 99 ? -15.493 -8.797 12.128 1.00 95.62 99 ASP A C 1
ATOM 802 O O . ASP A 1 99 ? -15.957 -9.177 11.044 1.00 95.62 99 ASP A O 1
ATOM 806 N N . SER A 1 100 ? -14.991 -7.567 12.273 1.00 95.31 100 SER A N 1
ATOM 807 C CA . SER A 1 100 ? -14.972 -6.579 11.190 1.00 95.31 100 SER A CA 1
ATOM 808 C C . SER A 1 100 ? -14.121 -7.025 10.004 1.00 95.31 100 SER A C 1
ATOM 810 O O . SER A 1 100 ? -14.432 -6.676 8.866 1.00 95.31 100 SER A O 1
ATOM 812 N N . LEU A 1 101 ? -13.073 -7.813 10.227 1.00 95.88 101 LEU A N 1
ATOM 813 C CA . LEU A 1 101 ? -12.242 -8.379 9.165 1.00 95.88 101 LEU A CA 1
ATOM 814 C C . LEU A 1 101 ? -12.808 -9.683 8.587 1.00 95.88 101 LEU A C 1
ATOM 816 O O . LEU A 1 101 ? -12.275 -10.166 7.590 1.00 95.88 101 LEU A O 1
ATOM 820 N N . CYS A 1 102 ? -13.887 -10.233 9.158 1.00 96.19 102 CYS A N 1
ATOM 821 C CA . CYS A 1 102 ? -14.356 -11.598 8.891 1.00 96.19 102 CYS A CA 1
ATOM 822 C C . CYS A 1 102 ? -13.261 -12.654 9.111 1.00 96.19 102 CYS A C 1
ATOM 824 O O . CYS A 1 102 ? -13.195 -13.621 8.354 1.00 96.19 102 CYS A O 1
ATOM 826 N N . PHE A 1 103 ? -12.383 -12.457 10.101 1.00 95.56 103 PHE A N 1
ATOM 827 C CA . PHE A 1 103 ? -11.236 -13.336 10.370 1.00 95.56 103 PHE A CA 1
ATOM 828 C C . PHE A 1 103 ? -10.289 -13.536 9.170 1.00 95.56 103 PHE A C 1
ATOM 830 O O . PHE A 1 103 ? -9.449 -14.436 9.181 1.00 95.56 103 PHE A O 1
ATOM 837 N N . ASP A 1 104 ? -10.379 -12.687 8.143 1.00 96.50 104 ASP A N 1
ATOM 838 C CA . ASP A 1 104 ? -9.439 -12.694 7.031 1.00 96.50 104 ASP A CA 1
ATOM 839 C C . ASP A 1 104 ? -8.201 -11.868 7.395 1.00 96.50 104 ASP A C 1
ATOM 841 O O . ASP A 1 104 ? -8.142 -10.647 7.220 1.00 96.50 104 ASP A O 1
ATOM 845 N N . LEU A 1 105 ? -7.228 -12.582 7.956 1.00 95.62 105 LEU A N 1
ATOM 846 C CA . LEU A 1 105 ? -5.950 -12.065 8.439 1.00 95.62 105 LEU A CA 1
ATOM 847 C C . LEU A 1 105 ? -4.816 -12.244 7.417 1.00 95.62 105 LEU A C 1
ATOM 849 O O . LEU A 1 105 ? -3.649 -12.002 7.717 1.00 95.62 105 LEU A O 1
ATOM 853 N N . VAL A 1 106 ? -5.118 -12.696 6.200 1.00 94.75 106 VAL A N 1
ATOM 854 C CA . VAL A 1 106 ? -4.088 -12.834 5.170 1.00 94.75 106 VAL A CA 1
ATOM 855 C C . VAL A 1 106 ? -3.869 -11.473 4.520 1.00 94.75 106 VAL A C 1
ATOM 857 O O . VAL A 1 106 ? -4.791 -10.855 3.990 1.00 94.75 106 VAL A O 1
ATOM 860 N N . THR A 1 107 ? -2.630 -10.986 4.568 1.00 93.31 107 THR A N 1
ATOM 861 C CA . THR A 1 107 ? -2.250 -9.707 3.959 1.00 93.31 107 THR A CA 1
ATOM 862 C C . THR A 1 107 ? -1.075 -9.898 3.024 1.00 93.31 107 THR A C 1
ATOM 864 O O . THR A 1 107 ? -0.001 -10.336 3.441 1.00 93.31 107 THR A O 1
ATOM 867 N N . GLU A 1 108 ? -1.263 -9.530 1.763 1.00 93.62 108 GLU A N 1
ATOM 868 C CA . GLU A 1 108 ? -0.169 -9.441 0.807 1.00 93.62 108 GLU A CA 1
ATOM 869 C C . GLU A 1 108 ? 0.694 -8.207 1.102 1.00 93.62 108 GLU A C 1
ATOM 871 O O . GLU A 1 108 ? 0.198 -7.171 1.544 1.00 93.62 108 GLU A O 1
ATOM 876 N N . SER A 1 109 ? 1.999 -8.308 0.852 1.00 95.00 109 SER A N 1
ATOM 877 C CA . SER A 1 109 ? 2.949 -7.241 1.165 1.00 95.00 109 SER A CA 1
ATOM 878 C C . SER A 1 109 ? 3.661 -6.738 -0.087 1.00 95.00 109 SER A C 1
ATOM 880 O O . SER A 1 109 ? 4.386 -7.518 -0.708 1.00 95.00 109 SER A O 1
ATOM 882 N N . PRO A 1 110 ? 3.553 -5.436 -0.426 1.00 97.25 110 PRO A N 1
ATOM 883 C CA . PRO A 1 110 ? 4.349 -4.843 -1.501 1.00 97.25 110 PRO A CA 1
ATOM 884 C C . PRO A 1 110 ? 5.855 -5.013 -1.262 1.00 97.25 110 PRO A C 1
ATOM 886 O O . PRO A 1 110 ? 6.611 -5.260 -2.195 1.00 97.25 110 PRO A O 1
ATOM 889 N N . HIS A 1 111 ? 6.288 -4.984 0.005 1.00 96.62 111 HIS A N 1
ATOM 890 C CA . HIS A 1 111 ? 7.677 -5.236 0.390 1.00 96.62 111 HIS A CA 1
ATOM 891 C C . HIS A 1 111 ? 8.122 -6.668 0.058 1.00 96.62 111 HIS A C 1
ATOM 893 O O . HIS A 1 111 ? 9.270 -6.875 -0.314 1.00 96.62 111 HIS A O 1
ATOM 899 N N . ALA A 1 112 ? 7.228 -7.661 0.150 1.00 95.19 112 ALA A N 1
ATOM 900 C CA . ALA A 1 112 ? 7.549 -9.034 -0.243 1.00 95.19 112 ALA A CA 1
ATOM 901 C C . ALA A 1 112 ? 7.711 -9.160 -1.768 1.00 95.19 112 ALA A C 1
ATOM 903 O O . ALA A 1 112 ? 8.627 -9.836 -2.239 1.00 95.19 112 ALA A O 1
ATOM 904 N N . CYS A 1 113 ? 6.876 -8.459 -2.543 1.00 96.00 113 CYS A N 1
ATOM 905 C CA . CYS A 1 113 ? 7.025 -8.369 -3.998 1.00 96.00 113 CYS A CA 1
ATOM 906 C C . CYS A 1 113 ? 8.345 -7.679 -4.387 1.00 96.00 113 CYS A C 1
ATOM 908 O O . CYS A 1 113 ? 9.068 -8.174 -5.252 1.00 96.00 113 CYS A O 1
ATOM 910 N N . LEU A 1 114 ? 8.700 -6.586 -3.702 1.00 95.19 114 LEU A N 1
ATOM 911 C CA . LEU A 1 114 ? 9.985 -5.908 -3.889 1.00 95.19 114 LEU A CA 1
ATOM 912 C C . LEU A 1 114 ? 11.165 -6.807 -3.509 1.00 95.19 114 LEU A C 1
ATOM 914 O O . LEU A 1 114 ? 12.094 -6.900 -4.295 1.00 95.19 114 LEU A O 1
ATOM 918 N N . ALA A 1 115 ? 11.118 -7.525 -2.384 1.00 92.75 115 ALA A N 1
ATOM 919 C CA . ALA A 1 115 ? 12.181 -8.453 -1.978 1.00 92.75 115 ALA A CA 1
ATOM 920 C C . ALA A 1 115 ? 12.371 -9.623 -2.957 1.00 92.75 115 ALA A C 1
ATOM 922 O O . ALA A 1 115 ? 13.474 -10.140 -3.101 1.00 92.75 115 ALA A O 1
ATOM 923 N N . THR A 1 116 ? 11.297 -10.043 -3.632 1.00 91.62 116 THR A N 1
ATOM 924 C CA . THR A 1 116 ? 11.364 -11.068 -4.687 1.00 91.62 116 THR A CA 1
ATOM 925 C C . THR A 1 116 ? 12.028 -10.519 -5.953 1.00 91.62 116 THR A C 1
ATOM 927 O O . THR A 1 116 ? 12.733 -11.244 -6.648 1.00 91.62 116 THR A O 1
ATOM 930 N N . THR A 1 117 ? 11.816 -9.234 -6.248 1.00 91.44 117 THR A N 1
ATOM 931 C CA . THR A 1 117 ? 12.377 -8.557 -7.428 1.00 91.44 117 THR A CA 1
ATOM 932 C C . THR A 1 117 ? 13.832 -8.135 -7.205 1.00 91.44 117 THR A C 1
ATOM 934 O O . THR A 1 117 ? 14.677 -8.316 -8.077 1.00 91.44 117 THR A O 1
ATOM 937 N N . PHE A 1 118 ? 14.123 -7.608 -6.018 1.00 90.38 118 PHE A N 1
ATOM 938 C CA . PHE A 1 118 ? 15.419 -7.123 -5.565 1.00 90.38 118 PHE A CA 1
ATOM 939 C C . PHE A 1 118 ? 15.896 -8.014 -4.420 1.00 90.38 118 PHE A C 1
ATOM 941 O O . PHE A 1 118 ? 15.714 -7.692 -3.243 1.00 90.38 118 PHE A O 1
ATOM 948 N N . SER A 1 119 ? 16.467 -9.169 -4.771 1.00 83.38 119 SER A N 1
ATOM 949 C CA . SER A 1 119 ? 17.020 -10.089 -3.779 1.00 83.38 119 SER A CA 1
ATOM 950 C C . SER A 1 119 ? 18.066 -9.363 -2.925 1.00 83.38 119 SER A C 1
ATOM 952 O O . SER A 1 119 ? 18.969 -8.734 -3.483 1.00 83.38 119 SER A O 1
ATOM 954 N N . PRO A 1 120 ? 18.019 -9.479 -1.585 1.00 80.44 120 PRO A N 1
ATOM 955 C CA . PRO A 1 120 ? 19.017 -8.865 -0.710 1.00 80.44 120 PRO A CA 1
ATOM 956 C C . PRO A 1 120 ? 20.456 -9.309 -0.999 1.00 80.44 120 PRO A C 1
ATOM 958 O O . PRO A 1 120 ? 21.392 -8.613 -0.628 1.00 80.44 120 PRO A O 1
ATOM 961 N N . GLN A 1 121 ? 20.630 -10.476 -1.626 1.00 81.38 121 GLN A N 1
ATOM 962 C CA . GLN A 1 121 ? 21.941 -11.029 -1.983 1.00 81.38 121 GLN A CA 1
ATOM 963 C C . GLN A 1 121 ? 22.573 -10.310 -3.180 1.00 81.38 121 GLN A C 1
ATOM 965 O O . GLN A 1 121 ? 23.795 -10.297 -3.298 1.00 81.38 121 GLN A O 1
ATOM 970 N N . ASP A 1 122 ? 21.743 -9.703 -4.030 1.00 80.25 122 ASP A N 1
ATOM 971 C CA . ASP A 1 122 ? 22.172 -9.008 -5.243 1.00 80.25 122 ASP A CA 1
ATOM 972 C C . ASP A 1 122 ? 22.339 -7.497 -5.008 1.00 80.25 122 ASP A C 1
ATOM 974 O O . ASP A 1 122 ? 22.881 -6.794 -5.864 1.00 80.25 122 ASP A O 1
ATOM 978 N N . LEU A 1 123 ? 21.923 -6.992 -3.841 1.00 79.44 123 LEU A N 1
ATOM 979 C CA . LEU A 1 123 ? 22.126 -5.599 -3.450 1.00 79.44 123 LEU A CA 1
ATOM 980 C C . LEU A 1 123 ? 23.632 -5.315 -3.312 1.00 79.44 123 LEU A C 1
ATOM 982 O O . LEU A 1 123 ? 24.357 -6.066 -2.656 1.00 79.44 123 LEU A O 1
ATOM 986 N N . GLY A 1 124 ? 24.116 -4.248 -3.942 1.00 75.19 124 GLY A N 1
ATOM 987 C CA . GLY A 1 124 ? 25.542 -3.934 -4.053 1.00 75.19 124 GLY A CA 1
ATOM 988 C C . GLY A 1 124 ? 26.242 -4.575 -5.248 1.00 75.19 124 GLY A C 1
ATOM 989 O O . GLY A 1 124 ? 27.424 -4.320 -5.444 1.00 75.19 124 GLY A O 1
ATOM 990 N N . SER A 1 125 ? 25.550 -5.399 -6.044 1.00 75.31 125 SER A N 1
ATOM 991 C CA . SER A 1 125 ? 26.122 -6.004 -7.258 1.00 75.31 125 SER A CA 1
ATOM 992 C C . SER A 1 125 ? 25.770 -5.254 -8.544 1.00 75.31 125 SER A C 1
ATOM 994 O O . SER A 1 125 ? 26.378 -5.512 -9.580 1.00 75.31 125 SER A O 1
ATOM 996 N N . GLY A 1 126 ? 24.734 -4.405 -8.511 1.00 67.81 126 GLY A N 1
ATOM 997 C CA . GLY A 1 126 ? 24.168 -3.744 -9.692 1.00 67.81 126 GLY A CA 1
ATOM 998 C C . GLY A 1 126 ? 23.522 -4.680 -10.726 1.00 67.81 126 GLY A C 1
ATOM 999 O O . GLY A 1 126 ? 23.049 -4.205 -11.753 1.00 67.81 126 GLY A O 1
ATOM 1000 N N . LYS A 1 127 ? 23.462 -5.997 -10.484 1.00 70.19 127 LYS A N 1
ATOM 1001 C CA . LYS A 1 127 ? 23.023 -7.013 -11.462 1.00 70.19 127 LYS A CA 1
ATOM 1002 C C . LYS A 1 127 ? 21.596 -7.500 -11.227 1.00 70.19 127 LYS A C 1
ATOM 1004 O O . LYS A 1 127 ? 21.325 -8.698 -11.264 1.00 70.19 127 LYS A O 1
ATOM 1009 N N . HIS A 1 128 ? 20.667 -6.588 -10.965 1.00 80.88 128 HIS A N 1
ATOM 1010 C CA . HIS A 1 128 ? 19.261 -6.978 -10.933 1.00 80.88 128 HIS A CA 1
ATOM 1011 C C . HIS A 1 128 ? 18.728 -7.089 -12.365 1.00 80.88 128 HIS A C 1
ATOM 1013 O O . HIS A 1 128 ? 18.650 -6.082 -13.064 1.00 80.88 128 HIS A O 1
ATOM 1019 N N . GLU A 1 129 ? 18.297 -8.293 -12.762 1.00 80.50 129 GLU A N 1
ATOM 1020 C CA . GLU A 1 129 ? 17.777 -8.603 -14.110 1.00 80.50 129 GLU A CA 1
ATOM 1021 C C . GLU A 1 129 ? 16.704 -7.614 -14.586 1.00 80.50 129 GLU A C 1
ATOM 1023 O O . GLU A 1 129 ? 16.577 -7.347 -15.775 1.00 80.50 129 GLU A O 1
ATOM 1028 N N . ILE A 1 130 ? 15.921 -7.038 -13.664 1.00 86.94 130 ILE A N 1
ATOM 1029 C CA . ILE A 1 130 ? 14.890 -6.052 -14.007 1.00 86.94 130 ILE A CA 1
ATOM 1030 C C . ILE A 1 130 ? 15.460 -4.846 -14.766 1.00 86.94 130 ILE A C 1
ATOM 1032 O O . ILE A 1 130 ? 14.786 -4.314 -15.643 1.00 86.94 130 ILE A O 1
ATOM 1036 N N . PHE A 1 131 ? 16.693 -4.430 -14.471 1.00 86.12 131 PHE A N 1
ATOM 1037 C CA . PHE A 1 131 ? 17.319 -3.279 -15.115 1.00 86.12 131 PHE A CA 1
ATOM 1038 C C . PHE A 1 131 ? 17.701 -3.548 -16.573 1.00 86.12 131 PHE A C 1
ATOM 1040 O O . PHE A 1 131 ? 17.635 -2.623 -17.384 1.00 86.12 131 PHE A O 1
ATOM 1047 N N . ASP A 1 132 ? 17.981 -4.805 -16.929 1.00 83.00 132 ASP A N 1
ATOM 1048 C CA . ASP A 1 132 ? 18.308 -5.207 -18.302 1.00 83.00 132 ASP A CA 1
ATOM 1049 C C . ASP A 1 132 ? 17.122 -4.987 -19.257 1.00 83.00 132 ASP A C 1
ATOM 1051 O O . ASP A 1 132 ? 17.304 -4.695 -20.439 1.00 83.00 132 ASP A O 1
ATOM 1055 N N . PHE A 1 133 ? 15.892 -5.053 -18.737 1.00 80.44 133 PHE A N 1
ATOM 1056 C CA . PHE A 1 133 ? 14.667 -4.835 -19.512 1.00 80.44 133 PHE A CA 1
ATOM 1057 C C . PHE A 1 133 ? 14.247 -3.360 -19.602 1.00 80.44 133 PHE A C 1
ATOM 1059 O O . PHE A 1 133 ? 13.410 -3.012 -20.432 1.00 80.44 133 PHE A O 1
ATOM 1066 N N . MET A 1 134 ? 14.811 -2.476 -18.772 1.00 79.31 134 MET A N 1
ATOM 1067 C CA . MET A 1 134 ? 14.340 -1.089 -18.633 1.00 79.31 134 MET A CA 1
ATOM 1068 C C . MET A 1 134 ? 15.031 -0.096 -19.583 1.00 79.31 134 MET A C 1
ATOM 1070 O O . MET A 1 134 ? 14.741 1.095 -19.528 1.00 79.31 134 MET A O 1
ATOM 1074 N N . SER A 1 135 ? 15.909 -0.552 -20.490 1.00 74.56 135 SER A N 1
ATOM 1075 C CA . SER A 1 135 ? 16.642 0.314 -21.439 1.00 74.56 135 SER A CA 1
ATOM 1076 C C . SER A 1 135 ? 17.298 1.530 -20.759 1.00 74.56 135 SER A C 1
ATOM 1078 O O . SER A 1 135 ? 17.147 2.669 -21.212 1.00 74.56 135 SER A O 1
ATOM 1080 N N . LEU A 1 136 ? 17.979 1.292 -19.634 1.00 76.81 136 LEU A N 1
ATOM 1081 C CA . LEU A 1 136 ? 18.623 2.334 -18.833 1.00 76.81 136 LEU A CA 1
ATOM 1082 C C . LEU A 1 136 ? 19.939 2.825 -19.470 1.00 76.81 136 LEU A C 1
ATOM 1084 O O . LEU A 1 136 ? 20.560 2.092 -20.244 1.00 76.81 136 LEU A O 1
ATOM 1088 N N . PRO A 1 137 ? 20.401 4.048 -19.146 1.00 72.25 137 PRO A N 1
ATOM 1089 C CA . PRO A 1 137 ? 21.712 4.533 -19.561 1.00 72.25 137 PRO A CA 1
ATOM 1090 C C . PRO A 1 137 ? 22.825 3.599 -19.084 1.00 72.25 137 PRO A C 1
ATOM 1092 O O . PRO A 1 137 ? 22.841 3.178 -17.930 1.00 72.25 137 PRO A O 1
ATOM 1095 N N . ALA A 1 138 ? 23.814 3.358 -19.944 1.00 67.00 138 ALA A N 1
ATOM 1096 C CA . ALA A 1 138 ? 24.942 2.469 -19.651 1.00 67.00 138 ALA A CA 1
ATOM 1097 C C . ALA A 1 138 ? 25.868 2.954 -18.510 1.00 67.00 138 ALA A C 1
ATOM 1099 O O . ALA A 1 138 ? 26.748 2.211 -18.092 1.00 67.00 138 ALA A O 1
ATOM 1100 N N . ASN A 1 139 ? 25.683 4.183 -18.013 1.00 70.75 139 ASN A N 1
ATOM 1101 C CA . ASN A 1 139 ? 26.572 4.841 -17.050 1.00 70.75 139 ASN A CA 1
ATOM 1102 C C . ASN A 1 139 ? 26.019 4.869 -15.612 1.00 70.75 139 ASN A C 1
ATOM 1104 O O . ASN A 1 139 ? 26.473 5.689 -14.820 1.00 70.75 139 ASN A O 1
ATOM 1108 N N . LEU A 1 140 ? 25.010 4.056 -15.279 1.00 77.69 140 LEU A N 1
ATOM 1109 C CA . LEU A 1 140 ? 24.512 3.991 -13.904 1.00 77.69 140 LEU A CA 1
ATOM 1110 C C . LEU A 1 140 ? 25.460 3.170 -13.021 1.00 77.69 140 LEU A C 1
ATOM 1112 O O . LEU A 1 140 ? 25.723 1.999 -13.292 1.00 77.69 140 LEU A O 1
ATOM 1116 N N . ASP A 1 141 ? 25.929 3.785 -11.941 1.00 83.94 141 ASP A N 1
ATOM 1117 C CA . ASP A 1 141 ? 26.748 3.148 -10.918 1.00 83.94 141 ASP A CA 1
ATOM 1118 C C . ASP A 1 141 ? 25.910 2.173 -10.071 1.00 83.94 141 ASP A C 1
ATOM 1120 O O . ASP A 1 141 ? 24.732 2.410 -9.787 1.00 83.94 141 ASP A O 1
ATOM 1124 N N . GLU A 1 142 ? 26.546 1.123 -9.543 1.00 85.31 142 GLU A N 1
ATOM 1125 C CA . GLU A 1 142 ? 25.912 0.128 -8.655 1.00 85.31 142 GLU A CA 1
ATOM 1126 C C . GLU A 1 142 ? 25.177 0.786 -7.472 1.00 85.31 142 GLU A C 1
ATOM 1128 O O . GLU A 1 142 ? 24.055 0.417 -7.133 1.00 85.31 142 GLU A O 1
ATOM 1133 N N . LYS A 1 143 ? 25.757 1.850 -6.900 1.00 84.88 143 LYS A N 1
ATOM 1134 C CA . LYS A 1 143 ? 25.149 2.614 -5.797 1.00 84.88 143 LYS A CA 1
ATOM 1135 C C . LYS A 1 143 ? 23.830 3.281 -6.181 1.00 84.88 143 LYS A C 1
ATOM 1137 O O . LYS A 1 143 ? 22.955 3.443 -5.329 1.00 84.88 143 LYS A O 1
ATOM 1142 N N . GLN A 1 144 ? 23.689 3.720 -7.430 1.00 85.00 144 GLN A N 1
ATOM 1143 C CA . GLN A 1 144 ? 22.453 4.338 -7.910 1.00 85.00 144 GLN A CA 1
ATOM 1144 C C . GLN A 1 144 ? 21.367 3.277 -8.085 1.00 85.00 144 GLN A C 1
ATOM 1146 O O . GLN A 1 144 ? 20.226 3.505 -7.685 1.00 85.00 144 GLN A O 1
ATOM 1151 N N . LEU A 1 145 ? 21.732 2.103 -8.603 1.00 87.06 145 LEU A N 1
ATOM 1152 C CA . LEU A 1 145 ? 20.828 0.959 -8.734 1.00 87.06 145 LEU A CA 1
ATOM 1153 C C . LEU A 1 145 ? 20.328 0.475 -7.365 1.00 87.06 145 LEU A C 1
ATOM 1155 O O . LEU A 1 145 ? 19.122 0.302 -7.174 1.00 87.06 145 LEU A O 1
ATOM 1159 N N . ASP A 1 146 ? 21.222 0.377 -6.381 1.00 87.81 146 ASP A N 1
ATOM 1160 C CA . ASP A 1 146 ? 20.845 0.075 -4.997 1.00 87.81 146 ASP A CA 1
ATOM 1161 C C . ASP A 1 146 ? 19.931 1.150 -4.411 1.00 87.81 146 ASP A C 1
ATOM 1163 O O . ASP A 1 146 ? 18.948 0.844 -3.735 1.00 87.81 146 ASP A O 1
ATOM 1167 N N . SER A 1 147 ? 20.226 2.422 -4.694 1.00 87.69 147 SER A N 1
ATOM 1168 C CA . SER A 1 147 ? 19.387 3.534 -4.246 1.00 87.69 147 SER A CA 1
ATOM 1169 C C . SER A 1 147 ? 17.971 3.405 -4.804 1.00 87.69 147 SER A C 1
ATOM 1171 O O . SER A 1 147 ? 17.018 3.629 -4.065 1.00 87.69 147 SER A O 1
ATOM 1173 N N . ILE A 1 148 ? 17.799 2.974 -6.059 1.00 89.06 148 ILE A N 1
ATOM 1174 C CA . ILE A 1 148 ? 16.471 2.732 -6.642 1.00 89.06 148 ILE A CA 1
ATOM 1175 C C . ILE A 1 148 ? 15.718 1.649 -5.851 1.00 89.06 148 ILE A C 1
ATOM 1177 O O . ILE A 1 148 ? 14.554 1.853 -5.490 1.00 89.06 148 ILE A O 1
ATOM 1181 N N . ALA A 1 149 ? 16.362 0.527 -5.526 1.00 90.31 149 ALA A N 1
ATOM 1182 C CA . ALA A 1 149 ? 15.730 -0.540 -4.746 1.00 90.31 149 ALA A CA 1
ATOM 1183 C C . ALA A 1 149 ? 15.366 -0.080 -3.318 1.00 90.31 149 ALA A C 1
ATOM 1185 O O . ALA A 1 149 ? 14.239 -0.287 -2.855 1.00 90.31 149 ALA A O 1
ATOM 1186 N N . LEU A 1 150 ? 16.289 0.605 -2.635 1.00 89.75 150 LEU A N 1
ATOM 1187 C CA . LEU A 1 150 ? 16.094 1.109 -1.270 1.00 89.75 150 LEU A CA 1
ATOM 1188 C C . LEU A 1 150 ? 15.006 2.189 -1.197 1.00 89.75 150 LEU A C 1
ATOM 1190 O O . LEU A 1 150 ? 14.173 2.177 -0.289 1.00 89.75 150 LEU A O 1
ATOM 1194 N N . ASN A 1 151 ? 14.965 3.093 -2.173 1.00 90.50 151 ASN A N 1
ATOM 1195 C CA . ASN A 1 151 ? 13.930 4.117 -2.260 1.00 90.50 151 ASN A CA 1
ATOM 1196 C C . ASN A 1 151 ? 12.563 3.494 -2.559 1.00 90.50 151 ASN A C 1
ATOM 1198 O O . ASN A 1 151 ? 11.581 3.884 -1.933 1.00 90.50 151 ASN A O 1
ATOM 1202 N N . ALA A 1 152 ? 12.487 2.481 -3.432 1.00 93.75 152 ALA A N 1
ATOM 1203 C CA . ALA A 1 152 ? 11.242 1.756 -3.689 1.00 93.75 152 ALA A CA 1
ATOM 1204 C C . ALA A 1 152 ? 10.700 1.090 -2.412 1.00 93.75 152 ALA A C 1
ATOM 1206 O O . ALA A 1 152 ? 9.496 1.136 -2.156 1.00 93.75 152 ALA A O 1
ATOM 1207 N N . TRP A 1 153 ? 11.583 0.533 -1.576 1.00 94.06 153 TRP A N 1
ATOM 1208 C CA . TRP A 1 153 ? 11.219 0.003 -0.259 1.00 94.06 153 TRP A CA 1
ATOM 1209 C C . TRP A 1 153 ? 10.683 1.093 0.679 1.00 94.06 153 TRP A C 1
ATOM 1211 O O . TRP A 1 153 ? 9.656 0.900 1.331 1.00 94.06 153 TRP A O 1
ATOM 1221 N N . GLY A 1 154 ? 11.343 2.253 0.730 1.00 92.31 154 GLY A N 1
ATOM 1222 C CA . GLY A 1 154 ? 10.875 3.410 1.500 1.00 92.31 154 GLY A CA 1
ATOM 1223 C C . GLY A 1 154 ? 9.500 3.907 1.041 1.00 92.31 154 GLY A C 1
ATOM 1224 O O . GLY A 1 154 ? 8.608 4.100 1.866 1.00 92.31 154 GLY A O 1
ATOM 1225 N N . ILE A 1 155 ? 9.291 4.018 -0.273 1.00 93.38 155 ILE A N 1
ATOM 1226 C CA . ILE A 1 155 ? 8.003 4.402 -0.868 1.00 93.38 155 ILE A CA 1
ATOM 1227 C C . ILE A 1 155 ? 6.927 3.373 -0.506 1.00 93.38 155 ILE A C 1
ATOM 1229 O O . ILE A 1 155 ? 5.842 3.757 -0.073 1.00 93.38 155 ILE A O 1
ATOM 1233 N N . ALA A 1 156 ? 7.221 2.070 -0.585 1.00 95.81 156 ALA A N 1
ATOM 1234 C CA . ALA A 1 156 ? 6.286 1.023 -0.168 1.00 95.81 156 ALA A CA 1
ATOM 1235 C C . ALA A 1 156 ? 5.872 1.172 1.305 1.00 95.81 156 ALA A C 1
ATOM 1237 O O . ALA A 1 156 ? 4.700 0.978 1.638 1.00 95.81 156 ALA A O 1
ATOM 1238 N N . HIS A 1 157 ? 6.790 1.583 2.181 1.00 94.12 157 HIS A N 1
ATOM 1239 C CA . HIS A 1 157 ? 6.471 1.887 3.573 1.00 94.12 157 HIS A CA 1
ATOM 1240 C C . HIS A 1 157 ? 5.570 3.125 3.712 1.00 94.12 157 HIS A C 1
ATOM 1242 O O . HIS A 1 157 ? 4.666 3.152 4.553 1.00 94.12 157 HIS A O 1
ATOM 1248 N N . ASP A 1 158 ? 5.759 4.137 2.865 1.00 92.06 158 ASP A N 1
ATOM 1249 C CA . ASP A 1 158 ? 4.899 5.321 2.824 1.00 92.06 158 ASP A CA 1
ATOM 1250 C C . ASP A 1 158 ? 3.462 4.994 2.421 1.00 92.06 158 ASP A C 1
ATOM 1252 O O . ASP A 1 158 ? 2.526 5.530 3.026 1.00 92.06 158 ASP A O 1
ATOM 1256 N N . THR A 1 159 ? 3.276 4.052 1.488 1.00 94.50 159 THR A N 1
ATOM 1257 C CA . THR A 1 159 ? 1.941 3.648 1.013 1.00 94.50 159 THR A CA 1
ATOM 1258 C C . THR A 1 159 ? 1.021 3.134 2.120 1.00 94.50 159 THR A C 1
ATOM 1260 O O . THR A 1 159 ? -0.196 3.219 1.979 1.00 94.50 159 THR A O 1
ATOM 1263 N N . LEU A 1 160 ? 1.561 2.674 3.256 1.00 95.38 160 LEU A N 1
ATOM 1264 C CA . LEU A 1 160 ? 0.760 2.200 4.391 1.00 95.38 160 LEU A CA 1
ATOM 1265 C C . LEU A 1 160 ? -0.169 3.287 4.952 1.00 95.38 160 LEU A C 1
ATOM 1267 O O . LEU A 1 160 ? -1.207 2.971 5.531 1.00 95.38 160 LEU A O 1
ATOM 1271 N N . ARG A 1 161 ? 0.181 4.568 4.775 1.00 93.31 161 ARG A N 1
ATOM 1272 C CA . ARG A 1 161 ? -0.582 5.726 5.279 1.00 93.31 161 ARG A CA 1
ATOM 1273 C C . ARG A 1 161 ? -1.832 6.038 4.461 1.00 93.31 161 ARG A C 1
ATOM 1275 O O . ARG A 1 161 ? -2.714 6.740 4.951 1.00 93.31 161 ARG A O 1
ATOM 1282 N N . ILE A 1 162 ? -1.925 5.507 3.247 1.00 92.88 162 ILE A N 1
ATOM 1283 C CA . ILE A 1 162 ? -3.049 5.712 2.335 1.00 92.88 162 ILE A CA 1
ATOM 1284 C C . ILE A 1 162 ? -3.797 4.391 2.118 1.00 92.88 162 ILE A C 1
ATOM 1286 O O . ILE A 1 162 ? -3.186 3.325 2.142 1.00 92.88 162 ILE A O 1
ATOM 1290 N N . PRO A 1 163 ? -5.118 4.414 1.872 1.00 94.69 163 PRO A N 1
ATOM 1291 C CA . PRO A 1 163 ? -5.924 3.197 1.745 1.00 94.69 163 PRO A CA 1
ATOM 1292 C C . PRO A 1 163 ? -5.736 2.478 0.392 1.00 94.69 163 PRO A C 1
ATOM 1294 O O . PRO A 1 163 ? -6.661 1.846 -0.110 1.00 94.69 163 PRO A O 1
ATOM 1297 N N . ILE A 1 164 ? -4.559 2.581 -0.233 1.00 95.12 164 ILE A N 1
ATOM 1298 C CA . ILE A 1 164 ? -4.290 2.061 -1.582 1.00 95.12 164 ILE A CA 1
ATOM 1299 C C . ILE A 1 164 ? -4.346 0.525 -1.641 1.00 95.12 164 ILE A C 1
ATOM 1301 O O . ILE A 1 164 ? -4.780 -0.036 -2.645 1.00 95.12 164 ILE A O 1
ATOM 1305 N N . CYS A 1 165 ? -4.028 -0.150 -0.530 1.00 95.50 165 CYS A N 1
ATOM 1306 C CA . CYS A 1 165 ? -4.139 -1.605 -0.380 1.00 95.50 165 CYS A CA 1
ATOM 1307 C C . CYS A 1 165 ? -5.582 -2.137 -0.433 1.00 95.50 165 CYS A C 1
ATOM 1309 O O . CYS A 1 165 ? -5.780 -3.344 -0.522 1.00 95.50 165 CYS A O 1
ATOM 1311 N N . LEU A 1 166 ? -6.594 -1.263 -0.385 1.00 95.12 166 LEU A N 1
ATOM 1312 C CA . LEU A 1 166 ? -7.996 -1.651 -0.560 1.00 95.12 166 LEU A CA 1
ATOM 1313 C C . LEU A 1 166 ? -8.414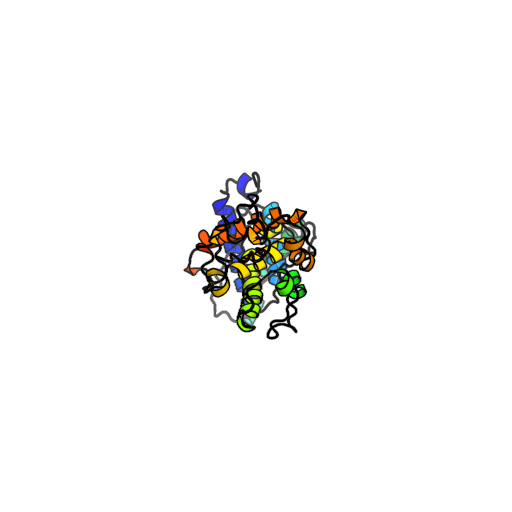 -1.742 -2.033 1.00 95.12 166 LEU A C 1
ATOM 1315 O O . LEU A 1 166 ? -9.470 -2.300 -2.325 1.00 95.12 166 LEU A O 1
ATOM 1319 N N . PHE A 1 167 ? -7.630 -1.151 -2.938 1.00 94.31 167 PHE A N 1
ATOM 1320 C CA . PHE A 1 167 ? -7.995 -0.992 -4.349 1.00 94.31 167 PHE A CA 1
ATOM 1321 C C . PHE A 1 167 ? -7.082 -1.767 -5.293 1.00 94.31 167 PHE A C 1
ATOM 1323 O O . PHE A 1 167 ? -7.527 -2.148 -6.370 1.00 94.31 167 PHE A O 1
ATOM 1330 N N . TYR A 1 168 ? -5.835 -2.019 -4.890 1.00 97.12 168 TYR A N 1
ATOM 1331 C CA . TYR A 1 168 ? -4.824 -2.633 -5.745 1.00 97.12 168 TYR A CA 1
ATOM 1332 C C . TYR A 1 168 ? -4.080 -3.748 -5.020 1.00 97.12 168 TYR A C 1
ATOM 1334 O O . TYR A 1 168 ? -3.906 -3.715 -3.800 1.00 97.12 168 TYR A O 1
ATOM 1342 N N . THR A 1 169 ? -3.618 -4.733 -5.789 1.00 97.38 169 THR A N 1
ATOM 1343 C CA . THR A 1 169 ? -2.832 -5.855 -5.265 1.00 97.38 169 THR A CA 1
ATOM 1344 C C . THR A 1 169 ? -1.443 -5.397 -4.822 1.00 97.38 169 THR A C 1
ATOM 1346 O O . THR A 1 169 ? -0.917 -4.383 -5.295 1.00 97.38 169 THR A O 1
ATOM 1349 N N . ALA A 1 170 ? -0.797 -6.179 -3.953 1.00 97.62 170 ALA A N 1
ATOM 1350 C CA . ALA A 1 170 ? 0.555 -5.866 -3.492 1.00 97.62 170 ALA A CA 1
ATOM 1351 C C . ALA A 1 170 ? 1.571 -5.758 -4.642 1.00 97.62 170 ALA A C 1
ATOM 1353 O O . ALA A 1 170 ? 2.486 -4.938 -4.578 1.00 97.62 170 ALA A O 1
ATOM 1354 N N . LYS A 1 171 ? 1.378 -6.544 -5.708 1.00 97.88 171 LYS A N 1
ATOM 1355 C CA . LYS A 1 171 ? 2.218 -6.540 -6.912 1.00 97.88 171 LYS A CA 1
ATOM 1356 C C . LYS A 1 171 ? 2.133 -5.212 -7.662 1.00 97.88 171 LYS A C 1
ATOM 1358 O O . LYS A 1 171 ? 3.167 -4.628 -7.970 1.00 97.88 171 LYS A O 1
ATOM 1363 N N . VAL A 1 172 ? 0.916 -4.716 -7.902 1.00 97.88 172 VAL A N 1
ATOM 1364 C CA . VAL A 1 172 ? 0.685 -3.425 -8.575 1.00 97.88 172 VAL A CA 1
ATOM 1365 C C . VAL A 1 172 ? 1.291 -2.285 -7.758 1.00 97.88 172 VAL A C 1
ATOM 1367 O O . VAL A 1 172 ? 2.000 -1.439 -8.302 1.00 97.88 172 VAL A O 1
ATOM 1370 N N . ILE A 1 173 ? 1.074 -2.292 -6.439 1.00 98.25 173 ILE A N 1
ATOM 1371 C CA . ILE A 1 173 ? 1.636 -1.279 -5.535 1.00 98.25 173 ILE A CA 1
ATOM 1372 C C . ILE A 1 173 ? 3.171 -1.318 -5.575 1.00 98.25 173 ILE A C 1
ATOM 1374 O O . ILE A 1 173 ? 3.801 -0.268 -5.687 1.00 98.25 173 ILE A O 1
ATOM 1378 N N . ALA A 1 174 ? 3.782 -2.505 -5.527 1.00 98.00 174 ALA A N 1
ATOM 1379 C CA . ALA A 1 174 ? 5.234 -2.669 -5.590 1.00 98.00 174 ALA A CA 1
ATOM 1380 C C . ALA A 1 174 ? 5.829 -2.168 -6.916 1.00 98.00 174 ALA A C 1
ATOM 1382 O O . ALA A 1 174 ? 6.823 -1.440 -6.899 1.00 98.00 174 ALA A O 1
ATOM 1383 N N . ALA A 1 175 ? 5.192 -2.491 -8.044 1.00 97.06 175 ALA A N 1
ATOM 1384 C CA . ALA A 1 175 ? 5.589 -2.007 -9.364 1.00 97.06 175 ALA A CA 1
ATOM 1385 C C . ALA A 1 175 ? 5.517 -0.471 -9.458 1.00 97.06 175 ALA A C 1
ATOM 1387 O O . ALA A 1 175 ? 6.449 0.165 -9.952 1.00 97.06 175 ALA A O 1
ATOM 1388 N N . ALA A 1 176 ? 4.460 0.143 -8.915 1.00 96.94 176 ALA A N 1
ATOM 1389 C CA . ALA A 1 176 ? 4.335 1.598 -8.838 1.00 96.94 176 ALA A CA 1
ATOM 1390 C C . ALA A 1 176 ? 5.432 2.237 -7.962 1.00 96.94 176 ALA A C 1
ATOM 1392 O O . ALA A 1 176 ? 6.030 3.235 -8.363 1.00 96.94 176 ALA A O 1
ATOM 1393 N N . CYS A 1 177 ? 5.748 1.643 -6.802 1.00 96.06 177 CYS A N 1
ATOM 1394 C CA . CYS A 1 177 ? 6.831 2.115 -5.928 1.00 96.06 177 CYS A CA 1
ATOM 1395 C C . CYS A 1 177 ? 8.190 2.074 -6.641 1.00 96.06 177 CYS A C 1
ATOM 1397 O O . CYS A 1 177 ? 8.970 3.024 -6.551 1.00 96.06 177 CYS A O 1
ATOM 1399 N N . PHE A 1 178 ? 8.457 0.990 -7.375 1.00 94.75 178 PHE A N 1
ATOM 1400 C CA . PHE A 1 178 ? 9.659 0.849 -8.192 1.00 94.75 178 PHE A CA 1
ATOM 1401 C C . PHE A 1 178 ? 9.738 1.918 -9.288 1.00 94.75 178 PHE A C 1
ATOM 1403 O O . PHE A 1 178 ? 10.761 2.590 -9.393 1.00 94.75 178 PHE A O 1
ATOM 1410 N N . LEU A 1 179 ? 8.665 2.134 -10.056 1.00 92.19 179 LEU A N 1
ATOM 1411 C CA . LEU A 1 179 ? 8.658 3.142 -11.121 1.00 92.19 179 LEU A CA 1
ATOM 1412 C C . LEU A 1 179 ? 8.861 4.564 -10.593 1.00 92.19 179 LEU A C 1
ATOM 1414 O O . LEU A 1 179 ? 9.625 5.324 -11.185 1.00 92.19 179 LEU A O 1
ATOM 1418 N N . ILE A 1 180 ? 8.212 4.927 -9.480 1.00 91.38 180 ILE A N 1
ATOM 1419 C CA . ILE A 1 180 ? 8.435 6.231 -8.836 1.00 91.38 180 ILE A CA 1
ATOM 1420 C C . ILE A 1 180 ? 9.901 6.362 -8.446 1.00 91.38 180 ILE A C 1
ATOM 1422 O O . ILE A 1 180 ? 10.529 7.363 -8.780 1.00 91.38 180 ILE A O 1
ATOM 1426 N N . SER A 1 181 ? 10.462 5.346 -7.792 1.00 90.88 181 SER A N 1
ATOM 1427 C CA . SER A 1 181 ? 11.870 5.342 -7.402 1.00 90.88 181 SER A CA 1
ATOM 1428 C C . SER A 1 181 ? 12.813 5.520 -8.598 1.00 90.88 181 SER A C 1
ATOM 1430 O O . SER A 1 181 ? 13.710 6.363 -8.566 1.00 90.88 181 SER A O 1
ATOM 1432 N N . LEU A 1 182 ? 12.561 4.779 -9.680 1.00 88.44 182 LEU A N 1
ATOM 1433 C CA . LEU A 1 182 ? 13.364 4.807 -10.897 1.00 88.44 182 LEU A CA 1
ATOM 1434 C C . LEU A 1 182 ? 13.355 6.188 -11.560 1.00 88.44 182 LEU A C 1
ATOM 1436 O O . LEU A 1 182 ? 14.413 6.759 -11.817 1.00 88.44 182 LEU A O 1
ATOM 1440 N N . VAL A 1 183 ? 12.164 6.738 -11.805 1.00 85.25 183 VAL A N 1
ATOM 1441 C CA . VAL A 1 183 ? 11.985 8.057 -12.433 1.00 85.25 183 VAL A CA 1
ATOM 1442 C C . VAL A 1 183 ? 12.573 9.173 -11.572 1.00 85.25 183 VAL A C 1
ATOM 1444 O O . VAL A 1 183 ? 13.008 10.199 -12.090 1.00 85.25 183 VAL A O 1
ATOM 1447 N N . SER A 1 184 ? 12.622 8.973 -10.258 1.00 82.94 184 SER A N 1
ATOM 1448 C CA . SER A 1 184 ? 13.171 9.972 -9.351 1.00 82.94 184 SER A CA 1
ATOM 1449 C C . SER A 1 184 ? 14.697 9.929 -9.208 1.00 82.94 184 SER A C 1
ATOM 1451 O O . SER A 1 184 ? 15.257 10.722 -8.448 1.00 82.94 184 SER A O 1
ATOM 1453 N N . CYS A 1 185 ? 15.382 9.017 -9.905 1.00 81.12 185 CYS A N 1
ATOM 1454 C CA . CYS A 1 185 ? 16.839 8.959 -9.915 1.00 81.12 185 CYS A CA 1
ATOM 1455 C C . CYS A 1 185 ? 17.414 10.211 -10.626 1.00 81.12 185 CYS A C 1
ATOM 1457 O O . CYS A 1 185 ? 17.116 10.419 -11.807 1.00 81.12 185 CYS A O 1
ATOM 1459 N N . PRO A 1 186 ? 18.240 11.046 -9.957 1.00 67.94 186 PRO A N 1
ATOM 1460 C CA . PRO A 1 186 ? 18.679 12.343 -10.486 1.00 67.94 186 PRO A CA 1
ATOM 1461 C C . PRO A 1 186 ? 19.379 12.268 -11.848 1.00 67.94 186 PRO A C 1
ATOM 1463 O O . PRO A 1 186 ? 19.104 13.083 -12.724 1.00 67.94 186 PRO A O 1
ATOM 1466 N N . ASP A 1 187 ? 20.229 11.267 -12.069 1.00 65.38 187 ASP A N 1
ATOM 1467 C CA . ASP A 1 187 ? 20.994 11.150 -13.316 1.00 65.38 187 ASP A CA 1
ATOM 1468 C C . ASP A 1 187 ? 20.194 10.495 -14.451 1.00 65.38 187 ASP A C 1
ATOM 1470 O O . ASP A 1 187 ? 20.467 10.729 -15.627 1.00 65.38 187 ASP A O 1
ATOM 1474 N N . LEU A 1 188 ? 19.134 9.745 -14.129 1.00 64.69 188 LEU A N 1
ATOM 1475 C CA . LEU A 1 188 ? 18.148 9.307 -15.122 1.00 64.69 188 LEU A CA 1
ATOM 1476 C C . LEU A 1 188 ? 17.256 10.480 -15.552 1.00 64.69 188 LEU A C 1
ATOM 1478 O O . LEU A 1 188 ? 16.869 10.577 -16.715 1.00 64.69 188 LEU A O 1
ATOM 1482 N N . SER A 1 189 ? 16.979 11.406 -14.627 1.00 57.66 189 SER A N 1
ATOM 1483 C CA . SER A 1 189 ? 16.225 12.630 -14.910 1.00 57.66 189 SER A CA 1
ATOM 1484 C C . SER A 1 189 ? 16.933 13.560 -15.911 1.00 57.66 189 SER A C 1
ATOM 1486 O O . SER A 1 189 ? 16.268 14.266 -16.665 1.00 57.66 189 SER A O 1
ATOM 1488 N N . SER A 1 190 ? 18.272 13.527 -15.938 1.00 56.34 190 SER A N 1
ATOM 1489 C CA . SER A 1 190 ? 19.121 14.397 -16.762 1.00 56.34 190 SER A CA 1
ATOM 1490 C C . SER A 1 190 ? 19.656 13.745 -18.045 1.00 56.34 190 SER A C 1
ATOM 1492 O O . SER A 1 190 ? 19.937 14.465 -19.000 1.00 56.34 190 SER A O 1
ATOM 1494 N N . SER A 1 191 ? 19.813 12.414 -18.085 1.00 52.38 191 SER A N 1
ATOM 1495 C CA . SER A 1 191 ? 20.388 11.679 -19.232 1.00 52.38 191 SER A CA 1
ATOM 1496 C C . SER A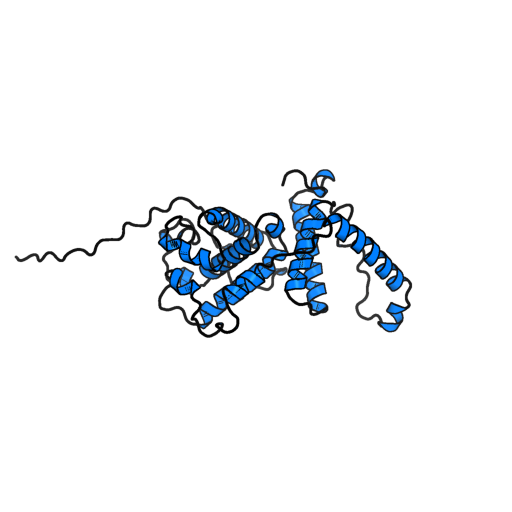 1 191 ? 19.362 11.135 -20.227 1.00 52.38 191 SER A C 1
ATOM 1498 O O . SER A 1 191 ? 19.685 10.961 -21.402 1.00 52.38 191 SER A O 1
ATOM 1500 N N . LEU A 1 192 ? 18.127 10.879 -19.789 1.00 53.56 192 LEU A N 1
ATOM 1501 C CA . LEU A 1 192 ? 16.994 10.707 -20.688 1.00 53.56 192 LEU A CA 1
ATOM 1502 C C . LEU A 1 192 ? 16.373 12.085 -20.871 1.00 53.56 192 LEU A C 1
ATOM 1504 O O . LEU A 1 192 ? 15.823 12.645 -19.926 1.00 53.56 192 LEU A O 1
ATOM 1508 N N . GLU A 1 193 ? 16.427 12.632 -22.078 1.00 51.03 193 GLU A N 1
ATOM 1509 C CA . GLU A 1 193 ? 15.568 13.755 -22.429 1.00 51.03 193 GLU A CA 1
ATOM 1510 C C . GLU A 1 193 ? 14.111 13.260 -22.342 1.00 51.03 193 GLU A C 1
ATOM 1512 O O . GLU A 1 193 ? 13.553 12.706 -23.284 1.00 51.03 193 GLU A O 1
ATOM 1517 N N . TRP A 1 194 ? 13.467 13.417 -21.180 1.00 55.41 194 TRP A N 1
ATOM 1518 C CA . TRP A 1 194 ? 12.036 13.131 -20.985 1.00 55.41 194 TRP A CA 1
ATOM 1519 C C . TRP A 1 194 ? 11.134 14.020 -21.854 1.00 55.41 194 TRP A C 1
ATOM 1521 O O . TRP A 1 194 ? 9.917 13.945 -21.753 1.00 55.41 194 TRP A O 1
ATOM 1531 N N . THR A 1 195 ? 11.723 14.868 -22.697 1.00 50.47 195 THR A N 1
ATOM 1532 C CA . THR A 1 195 ? 11.069 15.828 -23.584 1.00 50.47 195 THR A CA 1
ATOM 1533 C C . THR A 1 195 ? 10.169 15.172 -24.621 1.00 50.47 195 THR A C 1
ATOM 1535 O O . THR A 1 195 ? 9.255 15.830 -25.112 1.00 50.47 195 THR A O 1
ATOM 1538 N N . ASP A 1 196 ? 10.395 13.894 -24.930 1.00 58.47 196 ASP A N 1
ATOM 1539 C CA . ASP A 1 196 ? 9.583 13.156 -25.901 1.00 58.47 196 ASP A CA 1
ATOM 1540 C C . ASP A 1 196 ? 8.259 12.641 -25.311 1.00 58.47 196 ASP A C 1
ATOM 1542 O O . ASP A 1 196 ? 7.361 12.253 -26.061 1.00 58.47 196 ASP A O 1
ATOM 1546 N N . PHE A 1 197 ? 8.109 12.641 -23.979 1.00 64.19 197 PHE A N 1
ATOM 1547 C CA . PHE A 1 197 ? 6.940 12.085 -23.296 1.00 64.19 197 PHE A CA 1
ATOM 1548 C C . PHE A 1 197 ? 6.231 13.150 -22.439 1.00 64.19 197 PHE A C 1
ATOM 1550 O O . PHE A 1 197 ? 6.890 13.915 -21.736 1.00 64.19 197 PHE A O 1
ATOM 1557 N N . PRO A 1 198 ? 4.882 13.191 -22.420 1.00 71.00 198 PRO A N 1
ATOM 1558 C CA . PRO A 1 198 ? 4.129 14.106 -21.552 1.00 71.00 198 PRO A CA 1
ATOM 1559 C C . PRO A 1 198 ? 4.414 13.903 -20.056 1.00 71.00 198 PRO A C 1
ATOM 1561 O O . PRO A 1 198 ? 4.290 14.836 -19.260 1.00 71.00 198 PRO A O 1
ATOM 1564 N N . SER A 1 199 ? 4.781 12.678 -19.677 1.00 79.81 199 SER A N 1
ATOM 1565 C CA . SER A 1 199 ? 5.174 12.288 -18.331 1.00 79.81 199 SER A CA 1
ATOM 1566 C C . SER A 1 199 ? 6.370 11.338 -18.372 1.00 79.81 199 SER A C 1
ATOM 1568 O O . SER A 1 199 ? 6.409 10.453 -19.232 1.00 79.81 199 SER A O 1
ATOM 1570 N N . PRO A 1 200 ? 7.311 11.422 -17.412 1.00 78.38 200 PRO A N 1
ATOM 1571 C CA . PRO A 1 200 ? 8.434 10.491 -17.352 1.00 78.38 200 PRO A CA 1
ATOM 1572 C C . PRO A 1 200 ? 8.007 9.029 -17.131 1.00 78.38 200 PRO A C 1
ATOM 1574 O O . PRO A 1 200 ? 8.756 8.098 -17.406 1.00 78.38 200 PRO A O 1
ATOM 1577 N N . PHE A 1 201 ? 6.780 8.791 -16.672 1.00 85.94 201 PHE A N 1
ATOM 1578 C CA . PHE A 1 201 ? 6.252 7.437 -16.525 1.00 85.94 201 PHE A CA 1
ATOM 1579 C C . PHE A 1 201 ? 5.775 6.826 -17.848 1.00 85.94 201 PHE A C 1
ATOM 1581 O O . PHE A 1 201 ? 5.829 5.605 -18.000 1.00 85.94 201 PHE A O 1
ATOM 1588 N N . ASP A 1 202 ? 5.334 7.645 -18.810 1.00 82.44 202 ASP A N 1
ATOM 1589 C CA . ASP A 1 202 ? 4.640 7.170 -20.017 1.00 82.44 202 ASP A CA 1
ATOM 1590 C C . ASP A 1 202 ? 5.541 6.281 -20.892 1.00 82.44 202 ASP A C 1
ATOM 1592 O O . ASP A 1 202 ? 5.056 5.351 -21.532 1.00 82.44 202 ASP A O 1
ATOM 1596 N N . ARG A 1 203 ? 6.866 6.485 -20.843 1.00 79.06 203 ARG A N 1
ATOM 1597 C CA . ARG A 1 203 ? 7.849 5.626 -21.522 1.00 79.06 203 ARG A CA 1
ATOM 1598 C C . ARG A 1 203 ? 7.762 4.162 -21.078 1.00 79.06 203 ARG A C 1
ATOM 1600 O O . ARG A 1 203 ? 7.901 3.271 -21.908 1.00 79.06 203 ARG A O 1
ATOM 1607 N N . TYR A 1 204 ? 7.553 3.912 -19.786 1.00 80.94 204 TYR A N 1
ATOM 1608 C CA . TYR A 1 204 ? 7.540 2.559 -19.207 1.00 80.94 204 TYR A CA 1
ATOM 1609 C C . TYR A 1 204 ? 6.139 1.956 -19.102 1.00 80.94 204 TYR A C 1
ATOM 1611 O O . TYR A 1 204 ? 5.997 0.770 -18.811 1.00 80.94 204 TYR A O 1
ATOM 1619 N N . LEU A 1 205 ? 5.114 2.776 -19.330 1.00 83.62 205 LEU A N 1
ATOM 1620 C CA . LEU A 1 205 ? 3.704 2.397 -19.291 1.00 83.62 205 LEU A CA 1
ATOM 1621 C C . LEU A 1 205 ? 3.112 2.248 -20.705 1.00 83.62 205 LEU A C 1
ATOM 1623 O O . LEU A 1 205 ? 1.899 2.341 -20.881 1.00 83.62 205 LEU A O 1
ATOM 1627 N N . SER A 1 206 ? 3.957 2.000 -21.715 1.00 75.94 206 SER A N 1
ATOM 1628 C CA . SER A 1 206 ? 3.506 1.663 -23.070 1.00 75.94 206 SER A CA 1
ATOM 1629 C C . SER A 1 206 ? 2.900 0.258 -23.118 1.00 75.94 206 SER A C 1
ATOM 1631 O O . SER A 1 206 ? 3.312 -0.651 -22.399 1.00 75.94 206 SER A O 1
ATOM 1633 N N . THR A 1 207 ? 1.946 0.060 -24.023 1.00 71.00 207 THR A N 1
ATOM 1634 C CA . THR A 1 207 ? 1.380 -1.256 -24.347 1.00 71.00 207 THR A CA 1
ATOM 1635 C C . THR A 1 207 ? 2.256 -2.081 -25.298 1.00 71.00 207 THR A C 1
ATOM 1637 O O . THR A 1 207 ? 1.895 -3.213 -25.623 1.00 71.00 207 THR A O 1
ATOM 1640 N N . ASP A 1 208 ? 3.379 -1.531 -25.768 1.00 72.19 208 ASP A N 1
ATOM 1641 C CA . ASP A 1 208 ? 4.276 -2.220 -26.694 1.00 72.19 208 ASP A CA 1
ATOM 1642 C C . ASP A 1 208 ? 4.948 -3.438 -26.028 1.00 72.19 208 ASP A C 1
ATOM 1644 O O . ASP A 1 208 ? 5.580 -3.290 -24.979 1.00 72.19 208 ASP A O 1
ATOM 1648 N N . PRO A 1 209 ? 4.900 -4.636 -26.648 1.00 68.38 209 PRO A N 1
ATOM 1649 C CA . PRO A 1 209 ? 5.456 -5.868 -26.081 1.00 68.38 209 PRO A CA 1
ATOM 1650 C C . PRO A 1 209 ? 6.898 -5.795 -25.536 1.00 68.38 209 PRO A C 1
ATOM 1652 O O . PRO A 1 209 ? 7.120 -6.318 -24.446 1.00 68.38 209 PRO A O 1
ATOM 1655 N N . PRO A 1 210 ? 7.885 -5.151 -26.199 1.00 70.44 210 PRO A N 1
ATOM 1656 C CA . PRO A 1 210 ? 9.248 -5.098 -25.662 1.00 70.44 210 PRO A CA 1
ATOM 1657 C C . PRO A 1 210 ? 9.375 -4.227 -24.401 1.00 70.44 210 PRO A C 1
ATOM 1659 O O . PRO A 1 210 ? 10.307 -4.418 -23.625 1.00 70.44 210 PRO A O 1
ATOM 1662 N N . MET A 1 211 ? 8.445 -3.292 -24.176 1.00 70.38 211 MET A N 1
ATOM 1663 C CA . MET A 1 211 ? 8.496 -2.325 -23.071 1.00 70.38 211 MET A CA 1
ATOM 1664 C C . MET A 1 211 ? 7.835 -2.840 -21.786 1.00 70.38 211 MET A C 1
ATOM 1666 O O . MET A 1 211 ? 7.946 -2.197 -20.745 1.00 70.38 211 MET A O 1
ATOM 1670 N N . VAL A 1 212 ? 7.163 -3.997 -21.835 1.00 78.62 212 VAL A N 1
ATOM 1671 C CA . VAL A 1 212 ? 6.398 -4.554 -20.706 1.00 78.62 212 VAL A CA 1
ATOM 1672 C C . VAL A 1 212 ? 7.074 -5.739 -20.016 1.00 78.62 212 VAL A C 1
ATOM 1674 O O . VAL A 1 212 ? 6.574 -6.197 -18.994 1.00 78.62 212 VAL A O 1
ATOM 1677 N N . HIS A 1 213 ? 8.223 -6.224 -20.501 1.00 85.00 213 HIS A N 1
ATOM 1678 C CA . HIS A 1 213 ? 8.905 -7.390 -19.914 1.00 85.00 213 HIS A CA 1
ATOM 1679 C C . HIS A 1 213 ? 9.299 -7.202 -18.442 1.00 85.00 213 HIS A C 1
ATOM 1681 O O . HIS A 1 213 ? 9.324 -8.162 -17.674 1.00 85.00 213 HIS A O 1
ATOM 1687 N N . TRP A 1 214 ? 9.534 -5.963 -18.004 1.00 89.38 214 TRP A N 1
ATOM 1688 C CA . TRP A 1 214 ? 9.795 -5.673 -16.594 1.00 89.38 214 TRP A CA 1
ATOM 1689 C C . TRP A 1 214 ? 8.593 -6.002 -15.684 1.00 89.38 214 TRP A C 1
ATOM 1691 O O . TRP A 1 214 ? 8.792 -6.335 -14.515 1.00 89.38 214 TRP A O 1
ATOM 1701 N N . LEU A 1 215 ? 7.355 -5.973 -16.204 1.00 91.44 215 LEU A N 1
ATOM 1702 C CA . LEU A 1 215 ? 6.137 -6.325 -15.459 1.00 91.44 215 LEU A CA 1
ATOM 1703 C C . LEU A 1 215 ? 6.124 -7.799 -15.047 1.00 91.44 215 LEU A C 1
ATOM 1705 O O . LEU A 1 215 ? 5.640 -8.135 -13.962 1.00 91.44 215 LEU A O 1
ATOM 1709 N N . GLU A 1 216 ? 6.713 -8.677 -15.862 1.00 90.44 216 GLU A N 1
ATOM 1710 C CA . GLU A 1 216 ? 6.781 -10.114 -15.580 1.00 90.44 216 GLU A CA 1
ATOM 1711 C C . GLU A 1 216 ? 7.551 -10.393 -14.281 1.00 90.44 216 GLU A C 1
ATOM 1713 O O . GLU A 1 216 ? 7.223 -11.335 -13.557 1.00 90.44 216 GLU A O 1
ATOM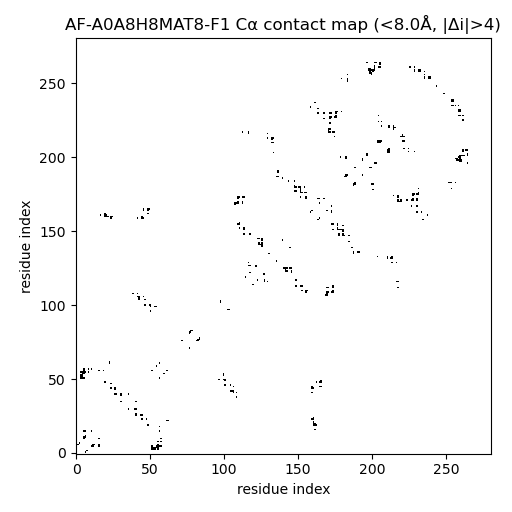 1718 N N . ARG A 1 217 ? 8.502 -9.521 -13.908 1.00 91.44 217 ARG A N 1
ATOM 1719 C CA . ARG A 1 217 ? 9.248 -9.620 -12.640 1.00 91.44 217 ARG A CA 1
ATOM 1720 C C . ARG A 1 217 ? 8.375 -9.419 -11.407 1.00 91.44 217 ARG A C 1
ATOM 1722 O O . ARG A 1 217 ? 8.668 -9.981 -10.357 1.00 91.44 217 ARG A O 1
ATOM 1729 N N . PHE A 1 218 ? 7.276 -8.688 -11.554 1.00 93.81 218 PHE A N 1
ATOM 1730 C CA . PHE A 1 218 ? 6.248 -8.540 -10.526 1.00 93.81 218 PHE A CA 1
ATOM 1731 C C . PHE A 1 218 ? 5.092 -9.538 -10.694 1.00 93.81 218 PHE A C 1
ATOM 1733 O O . PHE A 1 218 ? 4.128 -9.488 -9.928 1.00 93.81 218 PHE A O 1
ATOM 1740 N N . ALA A 1 219 ? 5.178 -10.459 -11.663 1.00 94.19 219 ALA A N 1
ATOM 1741 C CA . ALA A 1 219 ? 4.084 -11.326 -12.095 1.00 94.19 219 ALA A CA 1
ATOM 1742 C C . ALA A 1 219 ? 2.825 -10.524 -12.485 1.00 94.19 219 ALA A C 1
ATOM 1744 O O . ALA A 1 219 ? 1.717 -10.852 -12.040 1.00 94.19 219 ALA A O 1
ATOM 1745 N N . LEU A 1 220 ? 3.037 -9.465 -13.275 1.00 94.81 220 LEU A N 1
ATOM 1746 C CA . LEU A 1 220 ? 2.030 -8.575 -13.859 1.00 94.81 220 LEU A CA 1
ATOM 1747 C C . LEU A 1 220 ? 2.087 -8.636 -15.393 1.00 94.81 220 LEU A C 1
ATOM 1749 O O . LEU A 1 220 ? 3.093 -9.057 -15.968 1.00 94.81 220 LEU A O 1
ATOM 1753 N N . GLY A 1 221 ? 1.012 -8.199 -16.051 1.00 91.50 221 GLY A N 1
ATOM 1754 C CA . GLY A 1 221 ? 0.932 -8.099 -17.511 1.00 91.50 221 GLY A CA 1
ATOM 1755 C C . GLY A 1 221 ? 0.496 -6.715 -17.992 1.00 91.50 221 GLY A C 1
ATOM 1756 O O . GLY A 1 221 ? 0.234 -5.811 -17.202 1.00 91.50 221 GLY A O 1
ATOM 1757 N N . SER A 1 222 ? 0.354 -6.547 -19.308 1.00 89.56 222 SER A N 1
ATOM 1758 C CA . SER A 1 222 ? -0.059 -5.268 -19.913 1.00 89.56 222 SER A CA 1
ATOM 1759 C C . SER A 1 222 ? -1.439 -4.776 -19.447 1.00 89.56 222 SER A C 1
ATOM 1761 O O . SER A 1 222 ? -1.690 -3.574 -19.428 1.00 89.56 222 SER A O 1
ATOM 1763 N N . GLY A 1 223 ? -2.321 -5.681 -19.009 1.00 90.06 223 GLY A N 1
ATOM 1764 C CA . GLY A 1 223 ? -3.619 -5.329 -18.421 1.00 90.06 223 GLY A CA 1
ATOM 1765 C C . GLY A 1 223 ? -3.526 -4.583 -17.082 1.00 90.06 223 GLY A C 1
ATOM 1766 O O . GLY A 1 223 ? -4.486 -3.922 -16.688 1.00 90.06 223 GLY A O 1
ATOM 1767 N N . ASP A 1 224 ? -2.382 -4.640 -16.397 1.00 93.25 224 ASP A N 1
ATOM 1768 C CA . ASP A 1 224 ? -2.180 -4.003 -15.092 1.00 93.25 224 ASP A CA 1
ATOM 1769 C C . ASP A 1 224 ? -1.653 -2.562 -15.197 1.00 93.25 224 ASP A C 1
ATOM 1771 O O . ASP A 1 224 ? -1.650 -1.836 -14.203 1.00 93.25 224 ASP A O 1
ATOM 1775 N N . ILE A 1 225 ? -1.258 -2.114 -16.395 1.00 91.81 225 ILE A N 1
ATOM 1776 C CA . ILE A 1 225 ? -0.646 -0.795 -16.638 1.00 91.81 225 ILE A CA 1
ATOM 1777 C C . ILE A 1 225 ? -1.519 0.349 -16.108 1.00 91.81 225 ILE A C 1
ATOM 1779 O O . ILE A 1 225 ? -1.012 1.247 -15.436 1.00 91.81 225 ILE A O 1
ATOM 1783 N N . GLN A 1 226 ? -2.833 0.298 -16.347 1.00 92.00 226 GLN A N 1
ATOM 1784 C CA . GLN A 1 226 ? -3.757 1.322 -15.849 1.00 92.00 226 GLN A CA 1
ATOM 1785 C C . GLN A 1 226 ? -3.760 1.381 -14.317 1.00 92.00 226 GLN A C 1
ATOM 1787 O O . GLN A 1 226 ? -3.693 2.460 -13.738 1.00 92.00 226 GLN A O 1
ATOM 1792 N N . GLN A 1 227 ? -3.775 0.223 -13.654 1.00 95.00 227 GLN A N 1
ATOM 1793 C CA . GLN A 1 227 ? -3.773 0.154 -12.194 1.00 95.00 227 GLN A CA 1
ATOM 1794 C C . GLN A 1 227 ? -2.459 0.691 -11.608 1.00 95.00 227 GLN A C 1
ATOM 1796 O O . GLN A 1 227 ? -2.469 1.366 -10.577 1.00 95.00 227 GLN A O 1
ATOM 1801 N N . ILE A 1 228 ? -1.330 0.430 -12.277 1.00 95.75 228 ILE A N 1
ATOM 1802 C CA . ILE A 1 228 ? -0.022 0.988 -11.908 1.00 95.75 228 ILE A CA 1
ATOM 1803 C C . ILE A 1 228 ? -0.045 2.513 -12.051 1.00 95.75 228 ILE A C 1
ATOM 1805 O O . ILE A 1 228 ? 0.387 3.218 -11.139 1.00 95.75 228 ILE A O 1
ATOM 1809 N N . ALA A 1 229 ? -0.586 3.033 -13.152 1.00 93.69 229 ALA A N 1
ATOM 1810 C CA . ALA A 1 229 ? -0.687 4.468 -13.384 1.00 93.69 229 ALA A CA 1
ATOM 1811 C C . ALA A 1 229 ? -1.567 5.173 -12.343 1.00 93.69 229 ALA A C 1
ATOM 1813 O O . ALA A 1 229 ? -1.164 6.194 -11.780 1.00 93.69 229 ALA A O 1
ATOM 1814 N N . ASP A 1 230 ? -2.727 4.592 -12.029 1.00 94.00 230 ASP A N 1
ATOM 1815 C CA . ASP A 1 230 ? -3.629 5.104 -10.999 1.00 94.00 230 ASP A CA 1
ATOM 1816 C C . ASP A 1 230 ? -2.958 5.068 -9.616 1.00 94.00 230 ASP A C 1
ATOM 1818 O O . ASP A 1 230 ? -3.064 6.023 -8.839 1.00 94.00 230 ASP A O 1
ATOM 1822 N N . CYS A 1 231 ? -2.204 4.002 -9.316 1.00 95.88 231 CYS A N 1
ATOM 1823 C CA . CYS A 1 231 ? -1.396 3.914 -8.102 1.00 95.88 231 CYS A CA 1
ATOM 1824 C C . CYS A 1 231 ? -0.369 5.045 -8.015 1.00 95.88 231 CYS A C 1
ATOM 1826 O O . CYS A 1 231 ? -0.292 5.718 -6.985 1.00 95.88 231 CYS A O 1
ATOM 1828 N N . ILE A 1 232 ? 0.387 5.285 -9.091 1.00 94.69 232 ILE A N 1
ATOM 1829 C CA . ILE A 1 232 ? 1.379 6.364 -9.151 1.00 94.69 232 ILE A CA 1
ATOM 1830 C C . ILE A 1 232 ? 0.701 7.717 -8.932 1.00 94.69 232 ILE A C 1
ATOM 1832 O O . ILE A 1 232 ? 1.179 8.517 -8.127 1.00 94.69 232 ILE A O 1
ATOM 1836 N N . PHE A 1 233 ? -0.436 7.965 -9.584 1.00 92.38 233 PHE A N 1
ATOM 1837 C CA . PHE A 1 233 ? -1.194 9.202 -9.406 1.00 92.38 233 PHE A CA 1
ATOM 1838 C C . PHE A 1 233 ? -1.574 9.432 -7.936 1.00 92.38 233 PHE A C 1
ATOM 1840 O O . PHE A 1 233 ? -1.329 10.514 -7.396 1.00 92.38 233 PHE A O 1
ATOM 1847 N N . ILE A 1 234 ? -2.124 8.412 -7.269 1.00 92.12 234 ILE A N 1
ATOM 1848 C CA . ILE A 1 234 ? -2.527 8.498 -5.857 1.00 92.12 234 ILE A CA 1
ATOM 1849 C C . ILE A 1 234 ? -1.310 8.759 -4.958 1.00 92.12 234 ILE A C 1
ATOM 1851 O O . ILE A 1 234 ? -1.382 9.609 -4.067 1.00 92.12 234 ILE A O 1
ATOM 1855 N N . MET A 1 235 ? -0.190 8.068 -5.192 1.00 92.25 235 MET A N 1
ATOM 1856 C CA . MET A 1 235 ? 1.042 8.249 -4.414 1.00 92.25 235 MET A CA 1
ATOM 1857 C C . MET A 1 235 ? 1.630 9.655 -4.593 1.00 92.25 235 MET A C 1
ATOM 1859 O O . MET A 1 235 ? 1.952 10.317 -3.608 1.00 92.25 235 MET A O 1
ATOM 1863 N N . LEU A 1 236 ? 1.719 10.158 -5.827 1.00 89.50 236 LEU A N 1
ATOM 1864 C CA . LEU A 1 236 ? 2.209 11.514 -6.095 1.00 89.50 236 LEU A CA 1
ATOM 1865 C C . LEU A 1 236 ? 1.276 12.582 -5.518 1.00 89.50 236 LEU A C 1
ATOM 1867 O O . LEU A 1 236 ? 1.748 13.587 -4.984 1.00 89.50 236 LEU A O 1
ATOM 1871 N N . TYR A 1 237 ? -0.041 12.364 -5.571 1.00 88.25 237 TYR A N 1
ATOM 1872 C CA . TYR A 1 237 ? -1.004 13.244 -4.914 1.00 88.25 237 TYR A CA 1
ATOM 1873 C C . TYR A 1 237 ? -0.777 13.280 -3.398 1.00 88.25 237 TYR A C 1
ATOM 1875 O O . TYR A 1 237 ? -0.673 14.366 -2.826 1.00 88.25 237 TYR A O 1
ATOM 1883 N N . PHE A 1 238 ? -0.609 12.115 -2.762 1.00 87.25 238 PHE A N 1
ATOM 1884 C CA . PHE A 1 238 ? -0.257 12.012 -1.344 1.00 87.25 238 PHE A CA 1
ATOM 1885 C C . PHE A 1 238 ? 1.039 12.770 -1.018 1.00 87.25 238 PHE A C 1
ATOM 1887 O O . PHE A 1 238 ? 1.077 13.550 -0.064 1.00 87.25 238 PHE A O 1
ATOM 1894 N N . TYR A 1 239 ? 2.079 12.629 -1.845 1.00 85.62 239 TYR A N 1
ATOM 1895 C CA . TYR A 1 239 ? 3.335 13.364 -1.680 1.00 85.62 239 TYR A CA 1
ATOM 1896 C C . TYR A 1 239 ? 3.220 14.879 -1.929 1.00 85.62 239 TYR A C 1
ATOM 1898 O O . TYR A 1 239 ? 4.052 15.654 -1.445 1.00 85.62 239 TYR A O 1
ATOM 1906 N N . ARG A 1 240 ? 2.203 15.359 -2.640 1.00 84.00 240 ARG A N 1
ATOM 1907 C CA . ARG A 1 240 ? 1.955 16.803 -2.797 1.00 84.00 240 ARG A CA 1
ATOM 1908 C C . ARG A 1 240 ? 1.139 17.389 -1.651 1.00 84.00 240 ARG A C 1
ATOM 1910 O O . ARG A 1 240 ? 1.355 18.546 -1.313 1.00 84.00 240 ARG A O 1
ATOM 1917 N N . SER A 1 241 ? 0.239 16.607 -1.058 1.00 79.62 241 SER A N 1
ATOM 1918 C CA . SER A 1 241 ? -0.679 17.085 -0.020 1.00 79.62 241 SER A CA 1
ATOM 1919 C C . SER A 1 241 ? -0.152 16.956 1.410 1.00 79.62 241 SER A C 1
ATOM 1921 O O . SER A 1 241 ? -0.602 17.708 2.268 1.00 79.62 241 SER A O 1
ATOM 1923 N N . SER A 1 242 ? 0.786 16.045 1.699 1.00 72.69 242 SER A N 1
ATOM 1924 C CA . SER A 1 242 ? 1.330 15.930 3.065 1.00 72.69 242 SER A CA 1
ATOM 1925 C C . SER A 1 242 ? 2.387 16.999 3.391 1.00 72.69 242 SER A C 1
ATOM 1927 O O . SER A 1 242 ? 3.187 17.387 2.536 1.00 72.69 242 SER A O 1
ATOM 1929 N N . GLU A 1 243 ? 2.381 17.486 4.637 1.00 61.88 243 GLU A N 1
ATOM 1930 C CA . GLU A 1 243 ? 3.264 18.565 5.088 1.00 61.88 243 GLU A CA 1
ATOM 1931 C C . GLU A 1 243 ? 4.749 18.139 5.107 1.00 61.88 243 GLU A C 1
ATOM 1933 O O . GLU A 1 243 ? 5.058 16.984 5.419 1.00 61.88 243 GLU A O 1
ATOM 1938 N N . PRO A 1 244 ? 5.702 19.056 4.833 1.00 54.72 244 PRO A N 1
ATOM 1939 C CA . PRO A 1 244 ? 7.135 18.740 4.774 1.00 54.72 244 PRO A CA 1
ATOM 1940 C C . PRO A 1 244 ? 7.723 18.185 6.082 1.00 54.72 244 PRO A C 1
ATOM 1942 O O . PRO A 1 244 ? 8.708 17.452 6.045 1.00 54.72 244 PRO A O 1
ATOM 1945 N N . ASN A 1 245 ? 7.127 18.531 7.230 1.00 41.28 245 ASN A N 1
ATOM 1946 C CA . ASN A 1 245 ? 7.662 18.238 8.564 1.00 41.28 245 ASN A CA 1
ATOM 1947 C C . ASN A 1 245 ? 7.223 16.878 9.139 1.00 41.28 245 ASN A C 1
ATOM 1949 O O . ASN A 1 245 ? 7.835 16.411 10.095 1.00 41.28 245 ASN A O 1
ATOM 1953 N N . GLU A 1 246 ? 6.200 16.225 8.574 1.00 49.66 246 GLU A N 1
ATOM 1954 C CA . GLU A 1 246 ? 5.753 14.883 9.003 1.00 49.66 246 GLU A CA 1
ATOM 1955 C C . GLU A 1 246 ? 6.525 13.748 8.303 1.00 49.66 246 GLU A C 1
ATOM 1957 O O . GLU A 1 246 ? 6.304 12.563 8.564 1.00 49.66 246 GLU A O 1
ATOM 1962 N N . ARG A 1 247 ? 7.451 14.091 7.401 1.00 53.53 247 ARG A N 1
ATOM 1963 C CA . ARG A 1 247 ? 8.211 13.129 6.605 1.00 53.53 247 ARG A CA 1
ATOM 1964 C C . ARG A 1 247 ? 9.581 12.867 7.209 1.00 53.53 247 ARG A C 1
ATOM 1966 O O . ARG A 1 247 ? 10.289 13.779 7.628 1.00 53.53 247 ARG A O 1
ATOM 1973 N N . VAL A 1 248 ? 10.017 11.615 7.106 1.00 45.88 248 VAL A N 1
ATOM 1974 C CA . VAL A 1 248 ? 11.440 11.343 6.894 1.00 45.88 248 VAL A CA 1
ATOM 1975 C C . VAL A 1 248 ? 11.792 12.098 5.616 1.00 45.88 248 VAL A C 1
ATOM 1977 O O . VAL A 1 248 ? 11.187 11.826 4.583 1.00 45.88 248 VAL A O 1
ATOM 1980 N N . GLN A 1 249 ? 12.655 13.111 5.700 1.00 45.56 249 GLN A N 1
ATOM 1981 C CA . GLN A 1 249 ? 13.096 13.899 4.550 1.00 45.56 249 GLN A CA 1
ATOM 1982 C C . GLN A 1 249 ? 13.645 12.948 3.482 1.00 45.56 249 GLN A C 1
ATOM 1984 O O . GLN A 1 249 ? 14.808 12.557 3.526 1.00 45.56 249 GLN A O 1
ATOM 1989 N N . SER A 1 250 ? 12.797 12.531 2.542 1.00 50.34 250 SER A N 1
ATOM 1990 C CA . SER A 1 250 ? 13.271 11.880 1.338 1.00 50.34 250 SER A CA 1
ATOM 1991 C C . SER A 1 250 ? 14.056 12.951 0.586 1.00 50.34 250 SER A C 1
ATOM 1993 O O . SER A 1 250 ? 13.492 14.015 0.315 1.00 50.34 250 SER A O 1
ATOM 1995 N N . PRO A 1 251 ? 15.330 12.717 0.240 1.00 52.25 251 PRO A N 1
ATOM 1996 C CA . PRO A 1 251 ? 16.125 13.668 -0.538 1.00 52.25 251 PRO A CA 1
ATOM 1997 C C . PRO A 1 251 ? 15.574 13.873 -1.963 1.00 52.25 251 PRO A C 1
ATOM 1999 O O . PRO A 1 251 ? 16.135 14.633 -2.746 1.00 52.25 251 PRO A O 1
ATOM 2002 N N . ILE A 1 252 ? 14.484 13.183 -2.307 1.00 60.91 252 ILE A N 1
ATOM 2003 C CA . ILE A 1 252 ? 13.951 13.035 -3.647 1.00 60.91 252 ILE A CA 1
ATOM 2004 C C . ILE A 1 252 ? 12.723 13.939 -3.838 1.00 60.91 252 ILE A C 1
ATOM 2006 O O . ILE A 1 252 ? 11.766 13.849 -3.060 1.00 60.91 252 ILE A O 1
ATOM 2010 N N . PRO A 1 253 ? 12.691 14.790 -4.881 1.00 66.19 253 PRO A N 1
ATOM 2011 C CA . PRO A 1 253 ? 11.649 15.793 -5.073 1.00 66.19 253 PRO A CA 1
ATOM 2012 C C . PRO A 1 253 ? 10.377 15.206 -5.712 1.00 66.19 253 PRO A C 1
ATOM 2014 O O . PRO A 1 253 ? 9.914 15.685 -6.745 1.00 66.19 253 PRO A O 1
ATOM 2017 N N . TYR A 1 254 ? 9.755 14.201 -5.083 1.00 74.56 254 TYR A N 1
ATOM 2018 C CA . TYR A 1 254 ? 8.549 13.527 -5.604 1.00 74.56 254 TYR A CA 1
ATOM 2019 C C . TYR A 1 254 ? 7.416 14.496 -5.990 1.00 74.56 254 TYR A C 1
ATOM 2021 O O . TYR A 1 254 ? 6.635 14.232 -6.899 1.00 74.56 254 TYR A O 1
ATOM 2029 N N . GLN A 1 255 ? 7.338 15.651 -5.322 1.00 68.56 255 GLN A N 1
ATOM 2030 C CA . GLN A 1 255 ? 6.344 16.698 -5.576 1.00 68.56 255 GLN A CA 1
ATOM 2031 C C . GLN A 1 255 ? 6.417 17.291 -6.989 1.00 68.56 255 GLN A C 1
ATOM 2033 O O . GLN A 1 255 ? 5.393 17.747 -7.503 1.00 68.56 255 GLN A O 1
ATOM 2038 N N . GLN A 1 256 ? 7.601 17.276 -7.604 1.00 73.12 256 GLN A N 1
ATOM 2039 C CA . GLN A 1 256 ? 7.874 17.888 -8.906 1.00 73.12 256 GLN A CA 1
ATOM 2040 C C . GLN A 1 256 ? 7.545 16.959 -10.084 1.00 73.12 256 GLN A C 1
ATOM 2042 O O . GLN A 1 256 ? 7.453 17.424 -11.216 1.00 73.12 256 GLN A O 1
ATOM 2047 N N . LEU A 1 257 ? 7.324 15.664 -9.837 1.00 78.81 257 LEU A N 1
ATOM 2048 C CA . LEU A 1 257 ? 7.043 14.686 -10.889 1.00 78.81 257 LEU A CA 1
ATOM 2049 C C . LEU A 1 257 ? 5.623 14.845 -11.431 1.00 78.81 257 LEU A C 1
ATOM 2051 O O . LEU A 1 257 ? 4.666 14.905 -10.657 1.00 78.81 257 LEU A O 1
ATOM 2055 N N . ALA A 1 258 ? 5.472 14.878 -12.756 1.00 81.56 258 ALA A N 1
ATOM 2056 C CA . ALA A 1 258 ? 4.168 14.821 -13.411 1.00 81.56 258 ALA A CA 1
ATOM 2057 C C . ALA A 1 258 ? 3.602 13.388 -13.338 1.00 81.56 258 ALA A C 1
ATOM 2059 O O . ALA A 1 258 ? 4.355 12.438 -13.550 1.00 81.56 258 ALA A O 1
ATOM 2060 N N . PRO A 1 259 ? 2.303 13.196 -13.038 1.00 83.88 259 PRO A N 1
ATOM 2061 C CA . PRO A 1 259 ? 1.703 11.864 -13.038 1.00 83.88 259 PRO A CA 1
ATOM 2062 C C . PRO A 1 259 ? 1.664 11.261 -14.454 1.00 83.88 259 PRO A C 1
ATOM 2064 O O . PRO A 1 259 ? 1.786 12.009 -15.427 1.00 83.88 259 PRO A O 1
ATOM 2067 N N . PRO A 1 260 ? 1.496 9.933 -14.590 1.00 85.00 260 PRO A N 1
ATOM 2068 C CA . PRO A 1 260 ? 1.298 9.285 -15.885 1.00 85.00 260 PRO A CA 1
ATOM 2069 C C . PRO A 1 260 ? 0.096 9.873 -16.624 1.00 85.00 260 PRO A C 1
ATOM 2071 O O . PRO A 1 260 ? -0.935 10.147 -16.004 1.00 85.00 260 PRO A O 1
ATOM 2074 N N . THR A 1 261 ? 0.214 10.048 -17.939 1.00 79.88 261 THR A N 1
ATOM 2075 C CA . THR A 1 261 ? -0.906 10.500 -18.777 1.00 79.88 261 THR A CA 1
ATOM 2076 C C . THR A 1 261 ? -1.562 9.350 -19.524 1.00 79.88 261 THR A C 1
ATOM 2078 O O . THR A 1 261 ? -2.738 9.461 -19.870 1.00 79.88 261 THR A O 1
ATOM 2081 N N . LEU A 1 262 ? -0.820 8.256 -19.759 1.00 71.12 262 LEU A N 1
ATOM 2082 C CA . LEU A 1 262 ? -1.245 7.096 -20.557 1.00 71.12 262 LEU A CA 1
ATOM 2083 C C . LEU A 1 262 ? -1.745 7.449 -21.969 1.00 71.12 262 LEU A C 1
ATOM 2085 O O . LEU A 1 262 ? -2.327 6.607 -22.656 1.00 71.12 262 LEU A O 1
ATOM 2089 N N . ALA A 1 263 ? -1.527 8.685 -22.425 1.00 57.91 263 ALA A N 1
ATOM 2090 C CA . ALA A 1 263 ? -1.779 9.051 -23.804 1.00 57.91 263 ALA A CA 1
ATOM 2091 C C . ALA A 1 263 ? -0.823 8.235 -24.677 1.00 57.91 263 ALA A C 1
ATOM 2093 O O . ALA A 1 263 ? 0.359 8.124 -24.359 1.00 57.91 263 ALA A O 1
ATOM 2094 N N . SER A 1 264 ? -1.335 7.647 -25.760 1.00 51.88 264 SER A N 1
ATOM 2095 C CA . SER A 1 264 ? -0.549 6.846 -26.697 1.00 51.88 264 SER A CA 1
ATOM 2096 C C . SER A 1 264 ? 0.601 7.684 -27.251 1.00 51.88 264 SER A C 1
ATOM 2098 O O . SER A 1 264 ? 0.408 8.462 -28.190 1.00 51.88 264 SER A O 1
ATOM 2100 N N . VAL A 1 265 ? 1.788 7.563 -26.662 1.00 49.72 265 VAL A N 1
ATOM 2101 C CA . VAL A 1 265 ? 2.976 8.190 -27.218 1.00 49.72 265 VAL A CA 1
ATOM 2102 C C . VAL A 1 265 ? 3.313 7.411 -28.477 1.00 49.72 265 VAL A C 1
ATOM 2104 O O . VAL A 1 265 ? 3.634 6.227 -28.424 1.00 49.72 265 VAL A O 1
ATOM 2107 N N . GLN A 1 266 ? 3.170 8.059 -29.634 1.00 47.62 266 GLN A N 1
ATOM 2108 C CA . GLN A 1 266 ? 3.759 7.541 -30.859 1.00 47.62 266 GLN A CA 1
ATOM 2109 C C . GLN A 1 266 ? 5.266 7.545 -30.636 1.00 47.62 266 GLN A C 1
ATOM 2111 O O . GLN A 1 266 ? 5.883 8.608 -30.617 1.00 47.62 266 GLN A O 1
ATOM 2116 N N . TRP A 1 267 ? 5.835 6.362 -30.411 1.00 48.19 267 TRP A N 1
ATOM 2117 C CA . TRP A 1 267 ? 7.279 6.199 -30.334 1.00 48.19 267 TRP A CA 1
ATOM 2118 C C . TRP A 1 267 ? 7.894 6.853 -31.579 1.00 48.19 267 TRP A C 1
ATOM 2120 O O . TRP A 1 267 ? 7.388 6.599 -32.682 1.00 48.19 267 TRP A O 1
ATOM 2130 N N . PRO A 1 268 ? 8.923 7.711 -31.456 1.00 47.44 268 PRO A N 1
ATOM 2131 C CA . PRO A 1 268 ? 9.548 8.291 -32.634 1.00 47.44 268 PRO A CA 1
ATOM 2132 C C . PRO A 1 268 ? 9.962 7.142 -33.567 1.00 47.44 268 PRO A C 1
ATOM 2134 O O . PRO A 1 268 ? 10.527 6.148 -33.093 1.00 47.44 268 PRO A O 1
ATOM 2137 N N . PRO A 1 269 ? 9.626 7.206 -34.871 1.00 39.91 269 PRO A N 1
ATOM 2138 C CA . PRO A 1 269 ? 9.938 6.124 -35.788 1.00 39.91 269 PRO A CA 1
ATOM 2139 C C . PRO A 1 269 ? 11.441 5.875 -35.729 1.00 39.91 269 PRO A C 1
ATOM 2141 O O . PRO A 1 269 ? 12.229 6.805 -35.902 1.00 39.91 269 PRO A O 1
ATOM 2144 N N . ILE A 1 270 ? 11.826 4.627 -35.445 1.00 42.94 270 ILE A N 1
ATOM 2145 C CA . ILE A 1 270 ? 13.223 4.193 -35.411 1.00 42.94 270 ILE A CA 1
ATOM 2146 C C . ILE A 1 270 ? 13.842 4.634 -36.736 1.00 42.94 270 ILE A C 1
ATOM 2148 O O . ILE A 1 270 ? 13.477 4.116 -37.793 1.00 42.94 270 ILE A O 1
ATOM 2152 N N . ALA A 1 271 ? 14.729 5.628 -36.694 1.00 41.19 271 ALA A N 1
ATOM 2153 C CA . ALA A 1 271 ? 15.423 6.079 -37.882 1.00 41.19 271 ALA A CA 1
ATOM 2154 C C . ALA A 1 271 ? 16.230 4.890 -38.412 1.00 41.19 271 ALA A C 1
ATOM 2156 O O . ALA A 1 271 ? 17.204 4.454 -37.798 1.00 41.19 271 ALA A O 1
ATOM 2157 N N . SER A 1 272 ? 15.794 4.326 -39.538 1.00 36.09 272 SER A N 1
ATOM 2158 C CA . SER A 1 272 ? 16.577 3.347 -40.282 1.00 36.09 272 SER A CA 1
ATOM 2159 C C . SER A 1 272 ? 17.951 3.956 -40.578 1.00 36.09 272 SER A C 1
ATOM 2161 O O . SER A 1 272 ? 17.992 5.121 -40.991 1.00 36.09 272 SER A O 1
ATOM 2163 N N . PRO A 1 273 ? 19.061 3.219 -40.391 1.00 39.44 273 PRO A N 1
ATOM 2164 C CA . PRO A 1 273 ? 20.390 3.756 -40.642 1.00 39.44 273 PRO A CA 1
ATOM 2165 C C . PRO A 1 273 ? 20.449 4.241 -42.090 1.00 39.44 273 PRO A C 1
ATOM 2167 O O . PRO A 1 273 ? 20.216 3.467 -43.019 1.00 39.44 273 PRO A O 1
ATOM 2170 N N . GLN A 1 274 ? 20.689 5.542 -42.276 1.00 37.12 274 GLN A N 1
ATOM 2171 C CA . GLN A 1 274 ? 20.824 6.132 -43.600 1.00 37.12 274 GLN A CA 1
ATOM 2172 C C . GLN A 1 274 ? 21.970 5.422 -44.318 1.00 37.12 274 GLN A C 1
ATOM 2174 O O . GLN A 1 274 ? 23.135 5.545 -43.937 1.00 37.12 274 GLN A O 1
ATOM 2179 N N . SER A 1 275 ? 21.625 4.660 -45.354 1.00 36.81 275 SER A N 1
ATOM 2180 C CA . SER A 1 275 ? 22.582 4.143 -46.316 1.00 36.81 275 SER A CA 1
ATOM 2181 C C . SER A 1 275 ? 23.358 5.324 -46.884 1.00 36.81 275 SER A C 1
ATOM 2183 O O . SER A 1 275 ? 22.773 6.216 -47.503 1.00 36.81 275 SER A O 1
ATOM 2185 N N . SER A 1 276 ? 24.665 5.323 -46.654 1.00 43.84 276 SER A N 1
ATOM 2186 C CA . SER A 1 276 ? 25.619 6.233 -47.267 1.00 43.84 276 SER A CA 1
ATOM 2187 C C . SER A 1 276 ? 25.376 6.274 -48.776 1.00 43.84 276 SER A C 1
ATOM 2189 O O . SER A 1 276 ? 25.540 5.263 -49.455 1.00 43.84 276 SER A O 1
ATOM 2191 N N . GLN A 1 277 ? 24.973 7.427 -49.307 1.00 39.19 277 GLN A N 1
ATOM 2192 C CA . GLN A 1 277 ? 25.131 7.707 -50.727 1.00 39.19 277 GLN A CA 1
ATOM 2193 C C . GLN A 1 277 ? 26.270 8.701 -50.893 1.00 39.19 277 GLN A C 1
ATOM 2195 O O . GLN A 1 277 ? 26.186 9.868 -50.516 1.00 39.19 277 GLN A O 1
ATOM 2200 N N . GLU A 1 278 ? 27.354 8.158 -51.436 1.00 42.44 278 GLU A N 1
ATOM 2201 C CA . GLU A 1 278 ? 28.435 8.864 -52.097 1.00 42.44 278 GLU A CA 1
ATOM 2202 C C . GLU A 1 278 ? 27.865 9.922 -53.051 1.00 42.44 278 GLU A C 1
ATOM 2204 O O . GLU A 1 278 ? 27.076 9.613 -53.944 1.00 42.44 278 GLU A O 1
ATOM 2209 N N . ALA A 1 279 ? 28.310 11.167 -52.904 1.00 37.47 279 ALA A N 1
ATOM 2210 C CA . ALA A 1 279 ? 28.196 12.166 -53.953 1.00 37.47 279 ALA A CA 1
ATOM 2211 C C . ALA A 1 279 ? 29.606 12.480 -54.456 1.00 37.47 279 ALA A C 1
ATOM 2213 O O . ALA A 1 279 ? 30.297 13.359 -53.946 1.00 37.47 279 ALA A O 1
ATOM 2214 N N . GLN A 1 280 ? 30.027 11.719 -55.467 1.00 40.59 280 GLN A N 1
ATOM 2215 C CA . GLN A 1 280 ? 31.000 12.184 -56.445 1.00 40.59 280 GLN A CA 1
ATOM 2216 C C . GLN A 1 280 ? 30.437 13.429 -57.141 1.00 40.59 280 GLN A C 1
ATOM 2218 O O . GLN A 1 280 ? 29.401 13.340 -57.807 1.00 40.59 280 GLN A O 1
ATOM 2223 N N . LYS A 1 281 ? 31.144 14.555 -57.034 1.00 37.16 281 LYS A N 1
ATOM 2224 C CA . LYS A 1 281 ? 31.491 15.435 -58.160 1.00 37.16 281 LYS A CA 1
ATOM 2225 C C . LYS A 1 281 ? 32.481 16.506 -57.732 1.00 37.16 281 LYS A C 1
ATOM 2227 O O . LYS A 1 281 ? 32.249 17.125 -56.676 1.00 37.16 281 LYS A O 1
#

Foldseek 3Di:
DCDFVQVVVVHDPVRVLVQLLVLLLVVVVVCVVVVHDPVVSQLVLLLSLLLSSHDHCVVVPSPPDDPDDPDDDPVVLCPDPVVVVVVVVVVVVVVSSCVSCVVPSDGDALVVLLCLQVPPVCQLVLPRVLVVLQPADPPDDSVLSNQLSVQLNVLSSVCSSGSLSVPDGSLLLSVLSSLLSVCQRPVSVVVPPCVLPPFPSLQLLALDVSSFPSSVSSPHGNVSSVVSLVSNVVSLVVVCPDDCVSDPPDVTPSVPGDGDPNDHRPDDPDPDPPDDDDDDD

Solvent-accessible surface area (backbone atoms only — not comparable to full-atom values): 16704 Å² total; per-residue (Å²): 134,92,72,41,40,29,44,74,72,71,40,52,72,68,57,51,53,52,50,47,26,55,44,35,51,53,48,54,52,53,38,56,76,70,66,58,58,71,69,55,54,51,41,53,32,51,48,53,51,51,37,47,62,72,36,29,55,85,81,59,52,85,74,79,76,88,84,77,66,96,82,66,60,64,77,64,40,70,75,28,71,63,42,53,52,49,54,54,48,50,52,56,50,47,54,54,49,38,60,57,48,70,70,62,80,83,67,79,46,28,62,56,45,42,43,69,58,54,41,78,86,47,60,77,64,54,72,51,71,61,55,75,53,63,77,62,73,93,81,71,51,38,70,56,52,40,47,29,56,54,43,14,51,52,45,48,60,56,48,53,42,47,71,55,75,80,78,45,54,32,43,46,52,27,54,24,24,40,51,53,27,51,62,58,33,71,66,55,56,69,72,46,75,51,83,86,40,100,11,75,47,37,74,63,57,45,84,51,74,81,50,43,58,49,36,52,67,55,76,44,57,78,86,45,44,64,59,23,39,52,48,40,38,54,52,43,49,50,56,59,71,54,64,80,84,84,46,81,81,64,96,56,71,60,62,76,61,62,55,55,71,74,67,86,73,79,70,78,76,78,77,70,83,78,75,85,75,85,78,91,128

Nearest PDB structures (foldseek):
  3tni-assembly1_B  TM=6.791E-01  e=1.860E-05  Homo sapiens

Mean predicted aligned error: 9.66 Å

Sequence (281 aa):
MLKTPSAVHGCSMEEELSARQKGIELLLRVAGQLRLPVNAFVAAASYFHRFYMRNSIKDYNYRTNGNLKPDTDLQVLENSKEHKKWTENILVYEETLLDSLCFDLVTESPHACLATTFSPQDLGSGKHEIFDFMSLPANLDEKQLDSIALNAWGIAHDTLRIPICLFYTAKVIAAACFLISLVSCPDLSSSLEWTDFPSPFDRYLSTDPPMVHWLERFALGSGDIQQIADCIFIMLYFYRSSEPNERVQSPIPYQQLAPPTLASVQWPPIASPQSSQEAQK

pLDDT: mean 80.47, std 16.91, ra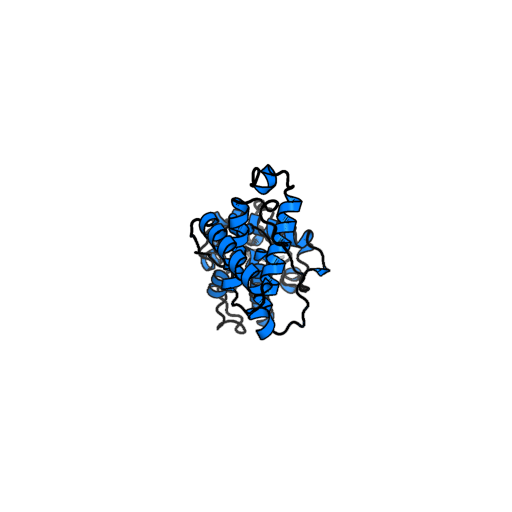nge [36.09, 98.25]